Protein AF-A0A257JL45-F1 (afdb_monomer_lite)

pLDDT: mean 76.99, std 17.81, range [33.59, 96.62]

Structure (mmCIF, N/CA/C/O backbone):
data_AF-A0A257JL45-F1
#
_entry.id   AF-A0A257JL45-F1
#
loop_
_atom_site.group_PDB
_atom_site.id
_atom_site.type_symbol
_atom_site.label_atom_id
_atom_site.label_alt_id
_atom_site.label_comp_id
_atom_site.label_asym_id
_atom_site.label_entity_id
_atom_site.label_seq_id
_atom_site.pdbx_PDB_ins_code
_atom_site.Cartn_x
_atom_site.Cartn_y
_atom_site.Cartn_z
_atom_site.occupancy
_atom_site.B_iso_or_equiv
_atom_site.auth_seq_id
_atom_site.auth_comp_id
_atom_site.auth_asym_id
_atom_site.auth_atom_id
_atom_site.pdbx_PDB_model_num
ATOM 1 N N . MET A 1 1 ? 63.455 26.877 49.231 1.00 36.75 1 MET A N 1
ATOM 2 C CA . MET A 1 1 ? 64.588 25.947 49.447 1.00 36.75 1 MET A CA 1
ATOM 3 C C . MET A 1 1 ? 64.041 24.538 49.620 1.00 36.75 1 MET A C 1
ATOM 5 O O . MET A 1 1 ? 63.088 24.412 50.369 1.00 36.75 1 MET A O 1
ATOM 9 N N . ARG A 1 2 ? 64.714 23.539 49.022 1.00 43.12 2 ARG A N 1
ATOM 10 C CA . ARG A 1 2 ? 64.638 22.079 49.282 1.00 43.12 2 ARG A CA 1
ATOM 11 C C . ARG A 1 2 ? 63.301 21.337 49.014 1.00 43.12 2 ARG A C 1
ATOM 13 O O . ARG A 1 2 ? 62.236 21.890 49.253 1.00 43.12 2 ARG A O 1
ATOM 20 N N . PRO A 1 3 ? 63.363 20.082 48.513 1.00 54.38 3 PRO A N 1
ATOM 21 C CA . PRO A 1 3 ? 62.201 19.216 48.305 1.00 54.38 3 PRO A CA 1
ATOM 22 C C . PRO A 1 3 ? 61.880 18.379 49.554 1.00 54.38 3 PRO A C 1
ATOM 24 O O . PRO A 1 3 ? 62.734 18.203 50.427 1.00 54.38 3 PRO A O 1
ATOM 27 N N . HIS A 1 4 ? 60.691 17.774 49.585 1.00 49.28 4 HIS A N 1
ATOM 28 C CA . HIS A 1 4 ? 60.356 16.713 50.536 1.00 49.28 4 HIS A CA 1
ATOM 29 C C . HIS A 1 4 ? 60.128 15.384 49.815 1.00 49.28 4 HIS A C 1
ATOM 31 O O . HIS A 1 4 ? 59.252 15.263 48.965 1.00 49.28 4 HIS A O 1
ATOM 37 N N . ALA A 1 5 ? 60.936 14.393 50.190 1.00 49.88 5 ALA A N 1
ATOM 38 C CA . ALA A 1 5 ? 60.749 12.987 49.873 1.00 49.88 5 ALA A CA 1
ATOM 39 C C . ALA A 1 5 ? 60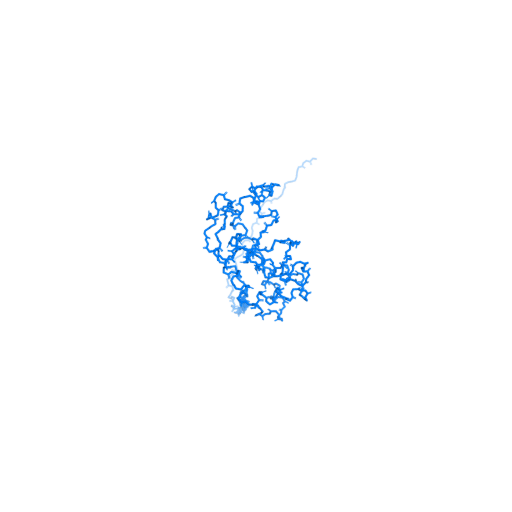.370 12.247 51.162 1.00 49.88 5 ALA A C 1
ATOM 41 O O . ALA A 1 5 ? 60.981 12.495 52.202 1.00 49.88 5 ALA A O 1
ATOM 42 N N . LEU A 1 6 ? 59.386 11.349 51.089 1.00 42.03 6 LEU A N 1
ATOM 43 C CA . LEU A 1 6 ? 59.009 10.409 52.150 1.00 42.03 6 LEU A CA 1
ATOM 44 C C . LEU A 1 6 ? 58.017 9.386 51.563 1.00 42.03 6 LEU A C 1
ATOM 46 O O . LEU A 1 6 ? 57.175 9.782 50.765 1.00 42.03 6 LEU A O 1
ATOM 50 N N . ALA A 1 7 ? 57.990 8.105 51.922 1.00 42.72 7 ALA A N 1
ATOM 51 C CA . ALA A 1 7 ? 59.061 7.151 52.235 1.00 42.72 7 ALA A CA 1
ATOM 52 C C . ALA A 1 7 ? 58.516 5.742 51.896 1.00 42.72 7 ALA A C 1
ATOM 54 O O . ALA A 1 7 ? 57.306 5.566 51.760 1.00 42.72 7 ALA A O 1
ATOM 55 N N . LEU A 1 8 ? 59.393 4.747 51.744 1.00 34.31 8 LEU A N 1
ATOM 56 C CA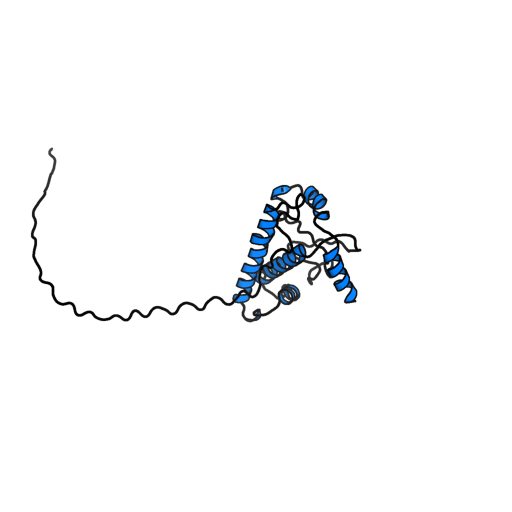 . LEU A 1 8 ? 59.037 3.363 51.399 1.00 34.31 8 LEU A CA 1
ATOM 57 C C . LEU A 1 8 ? 59.312 2.419 52.593 1.00 34.31 8 LEU A C 1
ATOM 59 O O . LEU A 1 8 ? 60.189 2.726 53.397 1.00 34.31 8 LEU A O 1
ATOM 63 N N . LEU A 1 9 ? 58.637 1.255 52.628 1.00 33.59 9 LEU A N 1
ATOM 64 C CA . LEU A 1 9 ? 58.693 0.187 53.658 1.00 33.59 9 LEU A CA 1
ATOM 65 C C . LEU A 1 9 ? 58.036 0.579 55.013 1.00 33.59 9 LEU A C 1
ATOM 67 O O . LEU A 1 9 ? 57.948 1.752 55.349 1.00 33.59 9 LEU A O 1
ATOM 71 N N . LEU A 1 10 ? 57.494 -0.345 55.822 1.00 34.94 10 LEU A N 1
ATOM 72 C CA . LEU A 1 10 ? 57.726 -1.798 55.907 1.00 34.94 10 LEU A CA 1
ATOM 73 C C . LEU A 1 10 ? 56.433 -2.607 56.196 1.00 34.94 10 LEU A C 1
ATOM 75 O O . LEU A 1 10 ? 55.404 -2.060 56.578 1.00 34.94 10 LEU A O 1
ATOM 79 N N . ALA A 1 11 ? 56.514 -3.925 55.996 1.00 39.66 11 ALA A N 1
ATOM 80 C CA . ALA A 1 11 ? 55.442 -4.913 56.124 1.00 39.66 11 ALA A CA 1
ATOM 81 C C . ALA A 1 11 ? 55.029 -5.285 57.565 1.00 39.66 11 ALA A C 1
ATOM 83 O O . ALA A 1 11 ? 55.799 -5.125 58.509 1.00 39.66 11 ALA A O 1
ATOM 84 N N . ALA A 1 12 ? 53.879 -5.962 57.678 1.00 42.25 12 ALA A N 1
ATOM 85 C CA . ALA A 1 12 ? 53.659 -7.031 58.654 1.00 42.25 12 ALA A CA 1
ATOM 86 C C . ALA A 1 12 ? 52.661 -8.063 58.092 1.00 42.25 12 ALA A C 1
ATOM 88 O O . ALA A 1 12 ? 51.480 -7.765 57.930 1.00 42.25 12 ALA A O 1
ATOM 89 N N . SER A 1 13 ? 53.129 -9.279 57.796 1.00 40.91 13 SER A N 1
ATOM 90 C CA . SER A 1 13 ? 52.255 -10.406 57.444 1.00 40.91 13 SER A CA 1
ATOM 91 C C . SER A 1 13 ? 51.786 -11.108 58.715 1.00 40.91 13 SER A C 1
ATOM 93 O O . SER A 1 13 ? 52.613 -11.635 59.458 1.00 40.91 13 SER A O 1
ATOM 95 N N . THR A 1 14 ? 50.476 -11.184 58.944 1.00 46.59 14 THR A N 1
ATOM 96 C CA . THR A 1 14 ? 49.887 -12.054 59.972 1.00 46.59 14 THR A CA 1
ATOM 97 C C . THR A 1 14 ? 49.156 -13.220 59.316 1.00 46.59 14 THR A C 1
ATOM 99 O O . THR A 1 14 ? 48.266 -13.047 58.488 1.00 46.59 14 THR A O 1
ATOM 102 N N . ILE A 1 15 ? 49.557 -14.437 59.684 1.00 55.53 15 ILE A N 1
ATOM 103 C CA . ILE A 1 15 ? 48.889 -15.671 59.268 1.00 55.53 15 ILE A CA 1
ATOM 104 C C . ILE A 1 15 ? 47.648 -15.845 60.149 1.00 55.53 15 ILE A C 1
ATOM 106 O O . ILE A 1 15 ? 47.772 -15.990 61.364 1.00 55.53 15 ILE A O 1
ATOM 110 N N . ALA A 1 16 ? 46.464 -15.854 59.538 1.00 48.72 16 ALA A N 1
ATOM 111 C CA . ALA A 1 16 ? 45.215 -16.234 60.191 1.00 48.72 16 ALA A CA 1
ATOM 112 C C . ALA A 1 16 ? 44.790 -17.632 59.715 1.00 48.72 16 ALA A C 1
ATOM 114 O O . ALA A 1 16 ? 44.803 -17.916 58.517 1.00 48.72 16 ALA A O 1
ATOM 115 N N . LEU A 1 17 ? 44.431 -18.510 60.656 1.00 49.25 17 LEU A N 1
ATOM 116 C CA . LEU A 1 17 ? 43.944 -19.858 60.350 1.00 49.25 17 LEU A CA 1
ATOM 117 C C . LEU A 1 17 ? 42.548 -19.818 59.696 1.00 49.25 17 LEU A C 1
ATOM 119 O O . LEU A 1 17 ? 41.762 -18.918 60.000 1.00 49.25 17 LEU A O 1
ATOM 123 N N . PRO A 1 18 ? 42.193 -20.808 58.854 1.00 51.31 18 PRO A N 1
ATOM 124 C CA . PRO A 1 18 ? 40.855 -20.900 58.285 1.00 51.31 18 PRO A CA 1
ATOM 125 C C . PRO A 1 18 ? 39.832 -21.286 59.364 1.00 51.31 18 PRO A C 1
ATOM 127 O O . PRO A 1 18 ? 39.761 -22.436 59.797 1.00 51.31 18 PRO A O 1
ATOM 130 N N . GLY A 1 19 ? 39.008 -20.323 59.777 1.00 45.12 19 GLY A N 1
ATOM 131 C CA . GLY A 1 19 ? 37.781 -20.602 60.519 1.00 45.12 19 GLY A CA 1
ATOM 132 C C . GLY A 1 19 ? 36.746 -21.261 59.604 1.00 45.12 19 GLY A C 1
ATOM 133 O O . GLY A 1 19 ? 36.505 -20.785 58.495 1.00 45.12 19 GLY A O 1
ATOM 134 N N . ALA A 1 20 ? 36.130 -22.354 60.057 1.00 56.44 20 ALA A N 1
ATOM 135 C CA . ALA A 1 20 ? 35.105 -23.056 59.291 1.00 56.44 20 ALA A CA 1
ATOM 136 C C . ALA A 1 20 ? 33.837 -22.194 59.150 1.00 56.44 20 ALA A C 1
ATOM 138 O O . ALA A 1 20 ? 33.080 -22.019 60.105 1.00 56.44 20 ALA A O 1
ATOM 139 N N . ALA A 1 21 ? 33.594 -21.666 57.950 1.00 52.91 21 ALA A N 1
ATOM 140 C CA . ALA A 1 21 ? 32.362 -20.958 57.632 1.00 52.91 21 ALA A CA 1
ATOM 141 C C . ALA A 1 21 ? 31.220 -21.959 57.390 1.00 52.91 21 ALA A C 1
ATOM 143 O O . ALA A 1 21 ? 31.258 -22.749 56.446 1.00 52.91 21 ALA A O 1
ATOM 144 N N . LEU A 1 22 ? 30.183 -21.905 58.228 1.00 52.53 22 LEU A N 1
ATOM 145 C CA . LEU A 1 22 ? 28.915 -22.591 57.979 1.00 52.53 22 LEU A CA 1
ATOM 146 C C . LEU A 1 22 ? 28.239 -21.975 56.748 1.00 52.53 22 LEU A C 1
ATOM 148 O O . LEU A 1 22 ? 27.795 -20.827 56.785 1.00 52.53 22 LEU A O 1
ATOM 152 N N . ALA A 1 23 ? 28.149 -22.744 55.663 1.00 49.75 23 ALA A N 1
ATOM 153 C CA . ALA A 1 23 ? 27.471 -22.328 54.443 1.00 49.75 23 ALA A CA 1
ATOM 154 C C . ALA A 1 23 ? 25.954 -22.215 54.676 1.00 49.75 23 ALA A C 1
ATOM 156 O O . ALA A 1 23 ? 25.223 -23.207 54.635 1.00 49.75 23 ALA A O 1
ATOM 157 N N . GLN A 1 24 ? 25.466 -20.994 54.903 1.00 50.16 24 GLN A N 1
ATOM 158 C CA . GLN A 1 24 ? 24.035 -20.711 54.858 1.00 50.16 24 GLN A CA 1
ATOM 159 C C . GLN A 1 24 ? 23.563 -20.826 53.407 1.00 50.16 24 GLN A C 1
ATOM 161 O O . GLN A 1 24 ? 23.944 -20.030 52.551 1.00 50.16 24 GLN A O 1
ATOM 166 N N . SER A 1 25 ? 22.750 -21.844 53.128 1.00 48.22 25 SER A N 1
ATOM 167 C CA . SER A 1 25 ? 22.190 -22.077 51.797 1.00 48.22 25 SER A CA 1
ATOM 168 C C . SER A 1 25 ? 21.094 -21.056 51.505 1.00 48.22 25 SER A C 1
ATOM 170 O O . SER A 1 25 ? 19.938 -21.249 51.879 1.00 48.22 25 SER A O 1
ATOM 172 N N . THR A 1 26 ? 21.447 -19.963 50.834 1.00 48.09 26 THR A N 1
ATOM 173 C CA . THR A 1 26 ? 20.471 -19.031 50.271 1.00 48.09 26 THR A CA 1
ATOM 174 C C . THR A 1 26 ? 19.863 -19.644 49.012 1.00 48.09 26 THR A C 1
ATOM 176 O O . THR A 1 26 ? 20.483 -19.694 47.951 1.00 48.09 26 THR A O 1
ATOM 179 N N . THR A 1 27 ? 18.623 -20.125 49.107 1.00 42.94 27 THR A N 1
ATOM 180 C CA . THR A 1 27 ? 17.853 -20.522 47.923 1.00 42.94 27 THR A CA 1
ATOM 181 C C . THR A 1 27 ? 17.522 -19.276 47.108 1.00 42.94 27 THR A C 1
ATOM 183 O O . THR A 1 27 ? 16.573 -18.553 47.416 1.00 42.94 27 THR A O 1
ATOM 186 N N . ALA A 1 28 ? 18.321 -19.009 46.077 1.00 50.38 28 ALA A N 1
ATOM 187 C CA . ALA A 1 28 ? 18.031 -17.978 45.096 1.00 50.38 28 ALA A CA 1
ATOM 188 C C . ALA A 1 28 ? 16.788 -18.386 44.290 1.00 50.38 28 ALA A C 1
ATOM 190 O O . ALA A 1 28 ? 16.869 -19.194 43.366 1.00 50.38 28 ALA A O 1
ATOM 191 N N . THR A 1 29 ? 15.628 -17.835 44.648 1.00 48.66 29 THR A N 1
ATOM 192 C CA . THR A 1 29 ? 14.412 -17.966 43.843 1.00 48.66 29 THR A CA 1
ATOM 193 C C . THR A 1 29 ? 14.597 -17.176 42.553 1.00 48.66 29 THR A C 1
ATOM 195 O O . THR A 1 29 ? 14.420 -15.958 42.529 1.00 48.66 29 THR A O 1
ATOM 198 N N . THR A 1 30 ? 14.963 -17.867 41.475 1.00 47.62 30 THR A N 1
ATOM 199 C CA . THR A 1 30 ? 14.939 -17.306 40.122 1.00 47.62 30 THR A CA 1
ATOM 200 C C . THR A 1 30 ? 13.525 -16.794 39.828 1.00 47.62 30 THR A C 1
ATOM 202 O O . THR A 1 30 ? 12.573 -17.565 39.987 1.00 47.62 30 THR A O 1
ATOM 205 N N . PRO A 1 31 ? 13.342 -15.531 39.398 1.00 51.59 31 PRO A N 1
ATOM 206 C CA . PRO A 1 31 ? 12.048 -15.071 38.911 1.00 51.59 31 PRO A CA 1
ATOM 207 C C . PRO A 1 31 ? 11.592 -15.974 37.764 1.00 51.59 31 PRO A C 1
ATOM 209 O O . PRO A 1 31 ? 12.390 -16.300 36.882 1.00 51.59 31 PRO A O 1
ATOM 212 N N . ALA A 1 32 ? 10.322 -16.383 37.769 1.00 54.03 32 ALA A N 1
ATOM 213 C CA . ALA A 1 32 ? 9.767 -17.117 36.639 1.00 54.03 32 ALA A CA 1
ATOM 214 C C . ALA A 1 32 ? 9.962 -16.292 35.350 1.00 54.03 32 ALA A C 1
ATOM 216 O O . ALA A 1 32 ? 9.801 -15.066 35.396 1.00 54.03 32 ALA A O 1
ATOM 217 N N . PRO A 1 33 ? 10.319 -16.920 34.213 1.00 51.84 33 PRO A N 1
ATOM 218 C CA . PRO A 1 33 ? 10.429 -16.198 32.954 1.00 51.84 33 PRO A CA 1
ATOM 219 C C . PRO A 1 33 ? 9.097 -15.508 32.656 1.00 51.84 33 PRO A C 1
ATOM 221 O O . PRO A 1 33 ? 8.030 -16.096 32.853 1.00 51.84 33 PRO A O 1
ATOM 224 N N . ALA A 1 34 ? 9.162 -14.259 32.190 1.00 52.97 34 ALA A N 1
ATOM 225 C CA . ALA A 1 34 ? 7.974 -13.553 31.730 1.00 52.97 34 ALA A CA 1
ATOM 226 C C . ALA A 1 34 ? 7.250 -14.418 30.679 1.00 52.97 34 ALA A C 1
ATOM 228 O O . ALA A 1 34 ? 7.927 -15.065 29.870 1.00 52.97 34 ALA A O 1
ATOM 229 N N . PRO A 1 35 ? 5.903 -14.466 30.686 1.00 47.84 35 PRO A N 1
ATOM 230 C CA . PRO A 1 35 ? 5.165 -15.244 29.702 1.00 47.84 35 PRO A CA 1
ATOM 231 C C . PRO A 1 35 ? 5.592 -14.815 28.298 1.00 47.84 35 PRO A C 1
ATOM 233 O O . PRO A 1 35 ? 5.742 -13.621 28.028 1.00 47.84 35 PRO A O 1
ATOM 236 N N . ALA A 1 36 ? 5.810 -15.796 27.419 1.00 50.59 36 ALA A N 1
ATOM 237 C CA . ALA A 1 36 ? 6.147 -15.518 26.030 1.00 50.59 36 ALA A CA 1
ATOM 238 C C . ALA A 1 36 ? 5.085 -14.578 25.430 1.00 50.59 36 ALA A C 1
ATOM 240 O O . ALA A 1 36 ? 3.896 -14.764 25.717 1.00 50.59 36 ALA A O 1
ATOM 241 N N . PRO A 1 37 ? 5.481 -13.569 24.630 1.00 54.97 37 PRO A N 1
ATOM 242 C CA . PRO A 1 37 ? 4.517 -12.682 23.997 1.00 54.97 37 PRO A CA 1
ATOM 243 C C . PRO A 1 37 ? 3.520 -13.516 23.190 1.00 54.97 37 PRO A C 1
ATOM 245 O O . PRO A 1 37 ? 3.904 -14.477 22.518 1.00 54.97 37 PRO A O 1
ATOM 248 N N . ALA A 1 38 ? 2.237 -13.159 23.283 1.00 56.56 38 ALA A N 1
ATOM 249 C CA . ALA A 1 38 ? 1.195 -13.815 22.507 1.00 56.56 38 ALA A CA 1
ATOM 250 C C . ALA A 1 38 ? 1.555 -13.775 21.006 1.00 56.56 38 ALA A C 1
ATOM 252 O O . ALA A 1 38 ? 2.148 -12.787 20.558 1.00 56.56 38 ALA A O 1
ATOM 253 N N . PRO A 1 39 ? 1.229 -14.825 20.228 1.00 60.97 39 PRO A N 1
ATOM 254 C CA . PRO A 1 39 ? 1.512 -14.837 18.798 1.00 60.97 39 PRO A CA 1
ATOM 255 C C . PRO A 1 39 ? 0.883 -13.612 18.126 1.00 60.97 39 PRO A C 1
ATOM 257 O O . PRO A 1 39 ? -0.252 -13.245 18.433 1.00 60.97 39 PRO A O 1
ATOM 260 N N . ALA A 1 40 ? 1.638 -12.975 17.228 1.00 69.56 40 ALA A N 1
ATOM 261 C CA . ALA A 1 40 ? 1.204 -11.772 16.528 1.00 69.56 40 ALA A CA 1
ATOM 262 C C . ALA A 1 40 ? -0.122 -12.025 15.788 1.00 69.56 40 ALA A C 1
ATOM 264 O O . ALA A 1 40 ? -0.239 -12.990 15.032 1.00 69.56 40 ALA A O 1
ATOM 265 N N . ALA A 1 41 ? -1.115 -11.162 16.015 1.00 81.88 41 ALA A N 1
ATOM 266 C CA . ALA A 1 41 ? -2.449 -11.285 15.428 1.00 81.88 41 ALA A CA 1
ATOM 267 C C . ALA A 1 41 ? -2.444 -11.032 13.910 1.00 81.88 41 ALA A C 1
ATOM 269 O O . ALA A 1 41 ? -3.245 -11.613 13.181 1.00 81.88 41 ALA A O 1
ATOM 270 N N . PHE A 1 42 ? -1.516 -10.194 13.442 1.00 93.06 42 PHE A N 1
ATOM 271 C CA . PHE A 1 42 ? -1.288 -9.879 12.034 1.00 93.06 42 PHE A CA 1
ATOM 272 C C . PHE A 1 42 ? 0.136 -10.249 11.629 1.00 93.06 42 PHE A C 1
ATOM 274 O O . PHE A 1 42 ? 1.076 -10.094 12.411 1.00 93.06 42 PHE A O 1
ATOM 281 N N . THR A 1 43 ? 0.310 -10.696 10.388 1.00 94.19 43 THR A N 1
ATOM 282 C CA . THR A 1 43 ? 1.601 -11.139 9.848 1.00 94.19 43 THR A CA 1
ATOM 283 C C . THR A 1 43 ? 1.862 -10.510 8.488 1.00 94.19 43 THR A C 1
ATOM 285 O O . THR A 1 43 ? 0.945 -10.389 7.675 1.00 94.19 43 THR A O 1
ATOM 288 N N . LEU A 1 44 ? 3.123 -10.183 8.200 1.00 94.56 44 LEU A N 1
ATOM 289 C CA . LEU A 1 44 ? 3.539 -9.827 6.849 1.00 94.56 44 LEU A CA 1
ATOM 290 C C . LEU A 1 44 ? 3.534 -11.092 5.976 1.00 94.56 44 LEU A C 1
ATOM 292 O O . LEU A 1 44 ? 4.363 -11.983 6.162 1.00 94.56 44 LEU A O 1
ATOM 296 N N . ALA A 1 45 ? 2.577 -11.187 5.054 1.00 91.25 45 ALA A N 1
ATOM 297 C CA . ALA A 1 45 ? 2.561 -12.251 4.055 1.00 91.25 45 ALA A CA 1
ATOM 298 C C . ALA A 1 45 ? 3.769 -12.098 3.110 1.00 91.25 45 ALA A C 1
ATOM 300 O O . ALA A 1 45 ? 4.104 -10.967 2.770 1.00 91.25 45 ALA A O 1
ATOM 301 N N . PRO A 1 46 ? 4.418 -13.189 2.663 1.00 88.50 46 PRO A N 1
ATOM 302 C CA . PRO A 1 46 ? 5.491 -13.093 1.677 1.00 88.50 46 PRO A CA 1
ATOM 303 C C . PRO A 1 46 ? 4.963 -12.549 0.342 1.00 88.50 46 PRO A C 1
ATOM 305 O O . PRO A 1 46 ? 3.815 -12.806 -0.029 1.00 88.50 46 PRO A O 1
ATOM 308 N N . LEU A 1 47 ? 5.821 -11.854 -0.412 1.00 84.12 47 LEU A N 1
ATOM 309 C CA . LEU A 1 47 ? 5.506 -11.487 -1.792 1.00 84.12 47 LEU A CA 1
ATOM 310 C C . LEU A 1 47 ? 5.265 -12.752 -2.642 1.00 84.12 47 LEU A C 1
ATOM 312 O O . LEU A 1 47 ? 5.982 -13.742 -2.475 1.00 84.12 47 LEU A O 1
ATOM 316 N N . PRO A 1 48 ? 4.311 -12.726 -3.591 1.00 82.06 48 PRO A N 1
ATOM 317 C CA . PRO A 1 48 ? 4.046 -13.854 -4.486 1.00 82.06 48 PRO A CA 1
ATOM 318 C C . PRO A 1 48 ? 5.089 -14.007 -5.615 1.00 82.06 48 PRO A C 1
ATOM 320 O O . PRO A 1 48 ? 4.940 -14.874 -6.474 1.00 82.06 48 PRO A O 1
ATOM 323 N N . TYR A 1 49 ? 6.135 -13.176 -5.626 1.00 80.06 49 TYR A N 1
ATOM 324 C CA . TYR A 1 49 ? 7.228 -13.140 -6.601 1.00 80.06 49 TYR A CA 1
ATOM 325 C C . TYR A 1 49 ? 8.516 -12.610 -5.931 1.00 80.06 49 TYR A C 1
ATOM 327 O O . TYR A 1 49 ? 8.471 -12.063 -4.828 1.00 80.06 49 TYR A O 1
ATOM 335 N N . ALA A 1 50 ? 9.670 -12.775 -6.586 1.00 85.50 50 ALA A N 1
ATOM 336 C CA . ALA A 1 50 ? 10.966 -12.298 -6.085 1.00 85.50 50 ALA A CA 1
ATOM 337 C C . ALA A 1 50 ? 11.095 -10.761 -6.157 1.00 85.50 50 ALA A C 1
ATOM 339 O O . ALA A 1 50 ? 10.412 -10.122 -6.954 1.00 85.50 50 ALA A O 1
ATOM 340 N N . TYR A 1 51 ? 11.966 -10.145 -5.349 1.00 87.44 51 TYR A N 1
ATOM 341 C CA . TYR A 1 51 ? 12.064 -8.676 -5.268 1.00 87.44 51 TYR A CA 1
ATOM 342 C C . TYR A 1 51 ? 12.459 -8.028 -6.606 1.00 87.44 51 TYR A C 1
ATOM 344 O O . TYR A 1 51 ? 11.959 -6.962 -6.949 1.00 87.44 51 TYR A O 1
ATOM 352 N N . GLU A 1 52 ? 13.302 -8.705 -7.375 1.00 88.75 52 GLU A N 1
ATOM 353 C CA . GLU A 1 52 ? 13.773 -8.338 -8.710 1.00 88.75 52 GLU A CA 1
ATOM 354 C C . GLU A 1 52 ? 12.775 -8.646 -9.842 1.00 88.75 52 GLU A C 1
ATOM 356 O O . GLU A 1 52 ? 12.985 -8.226 -10.976 1.00 88.75 52 GLU A O 1
ATOM 361 N N . ALA A 1 53 ? 11.670 -9.351 -9.566 1.00 82.50 53 ALA A N 1
ATOM 362 C CA . ALA A 1 53 ? 10.727 -9.795 -10.600 1.00 82.50 53 ALA A CA 1
ATOM 363 C C . ALA A 1 53 ? 9.990 -8.645 -11.313 1.00 82.50 53 ALA A C 1
ATOM 365 O O . ALA A 1 53 ? 9.351 -8.873 -12.338 1.00 82.50 53 ALA A O 1
ATOM 366 N N . LEU A 1 54 ? 10.063 -7.428 -10.761 1.00 77.94 54 LEU A N 1
ATOM 367 C CA . LEU A 1 54 ? 9.455 -6.212 -11.303 1.00 77.94 54 LEU A CA 1
ATOM 368 C C . LEU A 1 54 ? 10.487 -5.277 -11.977 1.00 77.94 54 LEU A C 1
ATOM 370 O O . LEU A 1 54 ? 10.161 -4.144 -12.345 1.00 77.94 54 LEU A O 1
ATOM 374 N N . GLU A 1 55 ? 11.729 -5.728 -12.173 1.00 75.88 55 GLU A N 1
ATOM 375 C CA . GLU A 1 55 ? 12.724 -4.997 -12.965 1.00 75.88 55 GLU A CA 1
ATOM 376 C C . GLU A 1 55 ? 12.414 -5.054 -14.477 1.00 75.88 55 GLU A C 1
ATOM 378 O O . GLU A 1 55 ? 11.826 -6.022 -14.957 1.00 75.88 55 GLU A O 1
ATOM 383 N N . PRO A 1 56 ? 12.781 -4.021 -15.266 1.00 80.56 56 PRO A N 1
ATOM 384 C CA . PRO A 1 56 ? 13.552 -2.829 -14.904 1.00 80.56 56 PRO A CA 1
ATOM 385 C C . PRO A 1 56 ? 12.680 -1.671 -14.393 1.00 80.56 56 PRO A C 1
ATOM 387 O O . PRO A 1 56 ? 13.120 -0.522 -14.407 1.00 80.56 56 PRO A O 1
ATOM 390 N N . VAL A 1 57 ? 11.443 -1.926 -13.967 1.00 69.25 57 VAL A N 1
ATOM 391 C CA . VAL A 1 57 ? 10.425 -0.895 -13.714 1.00 69.25 57 VAL A CA 1
ATOM 392 C C . VAL A 1 57 ? 10.409 -0.470 -12.249 1.00 69.25 57 VAL A C 1
ATOM 394 O O . VAL A 1 57 ? 10.676 0.698 -11.973 1.00 69.25 57 VAL A O 1
ATOM 397 N N . ILE A 1 58 ? 10.258 -1.401 -11.306 1.00 75.94 58 ILE A N 1
ATOM 398 C CA . ILE A 1 58 ? 10.571 -1.172 -9.886 1.00 75.94 58 ILE A CA 1
ATOM 399 C C . ILE A 1 58 ? 11.860 -1.936 -9.590 1.00 75.94 58 ILE A C 1
ATOM 401 O O . ILE A 1 58 ? 11.976 -3.101 -9.954 1.00 75.94 58 ILE A O 1
ATOM 405 N N . ASP A 1 59 ? 12.862 -1.270 -9.017 1.00 89.38 59 ASP A N 1
ATOM 406 C CA . ASP A 1 59 ? 14.126 -1.928 -8.671 1.00 89.38 59 ASP A CA 1
ATOM 407 C C . ASP A 1 59 ? 13.985 -2.837 -7.439 1.00 89.38 59 ASP A C 1
ATOM 409 O O . ASP A 1 59 ? 13.155 -2.597 -6.552 1.00 89.38 59 ASP A O 1
ATOM 413 N N . ALA A 1 60 ? 14.825 -3.872 -7.372 1.00 90.62 60 ALA A N 1
ATOM 414 C CA . ALA A 1 60 ? 14.764 -4.869 -6.307 1.00 90.62 60 ALA A CA 1
ATOM 415 C C . ALA A 1 60 ? 14.966 -4.284 -4.893 1.00 90.62 60 ALA A C 1
ATOM 417 O O . ALA A 1 60 ? 14.419 -4.817 -3.925 1.00 90.62 60 ALA A O 1
ATOM 418 N N . GLU A 1 61 ? 15.720 -3.189 -4.746 1.00 95.75 61 GLU A N 1
ATOM 419 C CA . GLU A 1 61 ? 15.981 -2.568 -3.441 1.00 95.75 61 GLU A CA 1
ATOM 420 C C . GLU A 1 61 ? 14.765 -1.780 -2.939 1.00 95.75 61 GLU A C 1
ATOM 422 O O . GLU A 1 61 ? 14.378 -1.937 -1.778 1.00 95.75 61 GLU A O 1
ATOM 427 N N . THR A 1 62 ? 14.093 -1.026 -3.815 1.00 93.31 62 THR A N 1
ATOM 428 C CA . THR A 1 62 ? 12.783 -0.416 -3.539 1.00 93.31 62 THR A CA 1
ATOM 429 C C . THR A 1 62 ? 11.782 -1.487 -3.106 1.00 93.31 62 THR A C 1
ATOM 431 O O . THR A 1 62 ? 11.181 -1.363 -2.038 1.00 93.31 62 THR A O 1
ATOM 434 N N . MET A 1 63 ? 11.666 -2.591 -3.852 1.00 91.00 63 MET A N 1
ATOM 435 C CA . MET A 1 63 ? 10.770 -3.705 -3.507 1.00 91.00 63 MET A CA 1
ATOM 436 C C . MET A 1 63 ? 11.099 -4.322 -2.140 1.00 91.00 63 MET A C 1
ATOM 438 O O . MET A 1 63 ? 10.205 -4.567 -1.322 1.00 91.00 63 MET A O 1
ATOM 442 N N . ARG A 1 64 ? 12.390 -4.522 -1.850 1.00 95.12 64 ARG A N 1
ATOM 443 C CA . ARG A 1 64 ? 12.868 -5.059 -0.571 1.00 95.12 64 ARG A CA 1
ATOM 444 C C . ARG A 1 64 ? 12.570 -4.119 0.594 1.00 95.12 64 ARG A C 1
ATOM 446 O O . ARG A 1 64 ? 12.134 -4.593 1.643 1.00 95.12 64 ARG A O 1
ATOM 453 N N . ILE A 1 65 ? 12.784 -2.813 0.445 1.00 95.62 65 ILE A N 1
ATOM 454 C CA . ILE A 1 65 ? 12.527 -1.813 1.492 1.00 95.62 65 ILE A CA 1
ATOM 455 C C . ILE A 1 65 ? 11.016 -1.623 1.706 1.00 95.62 65 ILE A C 1
ATOM 457 O O . ILE A 1 65 ? 10.544 -1.676 2.845 1.00 95.62 65 ILE A O 1
ATOM 461 N N . HIS A 1 66 ? 10.235 -1.469 0.636 1.00 95.06 66 HIS A N 1
ATOM 462 C CA . HIS A 1 66 ? 8.786 -1.236 0.700 1.00 95.06 66 HIS A CA 1
ATOM 463 C C . HIS A 1 66 ? 8.058 -2.390 1.402 1.00 95.06 66 HIS A C 1
ATOM 465 O O . HIS A 1 66 ? 7.274 -2.162 2.324 1.00 95.06 66 HIS A O 1
ATOM 471 N N . HIS A 1 67 ? 8.405 -3.633 1.063 1.00 96.00 67 HIS A N 1
ATOM 472 C CA . HIS A 1 67 ? 7.867 -4.823 1.718 1.00 96.00 67 HIS A CA 1
ATOM 473 C C . HIS A 1 67 ? 8.482 -5.067 3.113 1.00 96.00 67 HIS A C 1
ATOM 475 O O . HIS A 1 67 ? 7.793 -4.992 4.129 1.00 96.00 67 HIS A O 1
ATOM 481 N N . SER A 1 68 ? 9.795 -5.322 3.204 1.00 94.94 68 SER A N 1
ATOM 482 C CA . SER A 1 68 ? 10.414 -5.812 4.453 1.00 94.94 68 SER A CA 1
ATOM 483 C C . SER A 1 68 ? 10.663 -4.744 5.525 1.00 94.94 68 SER A C 1
ATOM 485 O O . SER A 1 68 ? 11.082 -5.086 6.635 1.00 94.94 68 SER A O 1
ATOM 487 N N . LYS A 1 69 ? 10.440 -3.456 5.218 1.00 95.06 69 LYS A N 1
ATOM 488 C CA . LYS A 1 69 ? 10.544 -2.347 6.181 1.00 95.06 69 LYS A CA 1
ATOM 489 C C . LYS A 1 69 ? 9.231 -1.601 6.342 1.00 95.06 69 LYS A C 1
ATOM 491 O O . LYS A 1 69 ? 8.698 -1.604 7.448 1.00 95.06 69 LYS A O 1
ATOM 496 N N . HIS A 1 70 ? 8.695 -0.983 5.290 1.00 92.12 70 HIS A N 1
ATOM 497 C CA . HIS A 1 70 ? 7.502 -0.138 5.438 1.00 92.12 70 HIS A CA 1
ATOM 498 C C . HIS A 1 70 ? 6.255 -0.968 5.766 1.00 92.12 70 HIS A C 1
ATOM 500 O O . HIS A 1 70 ? 5.624 -0.727 6.797 1.00 92.12 70 HIS A O 1
ATOM 506 N N . HIS A 1 71 ? 5.951 -2.007 4.979 1.00 95.44 71 HIS A N 1
ATOM 507 C CA . HIS A 1 71 ? 4.809 -2.888 5.257 1.00 95.44 71 HIS A CA 1
ATOM 508 C C . HIS A 1 71 ? 4.964 -3.627 6.596 1.00 95.44 71 HIS A C 1
ATOM 510 O O . HIS A 1 71 ? 4.021 -3.635 7.388 1.00 95.44 71 HIS A O 1
ATOM 516 N N . GLN A 1 72 ? 6.162 -4.144 6.904 1.00 96.62 72 GLN A N 1
ATOM 517 C CA . GLN A 1 72 ? 6.468 -4.745 8.213 1.00 96.62 72 GLN A CA 1
ATOM 518 C C . GLN A 1 72 ? 6.213 -3.778 9.384 1.00 96.62 72 GLN A C 1
ATOM 520 O O . GLN A 1 72 ? 5.590 -4.162 10.368 1.0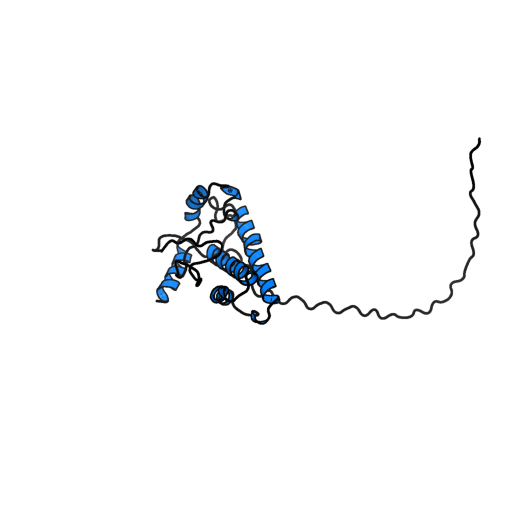0 96.62 72 GLN A O 1
ATOM 525 N N . THR A 1 73 ? 6.621 -2.510 9.269 1.00 96.12 73 THR A N 1
ATOM 526 C CA . THR A 1 73 ? 6.434 -1.509 10.336 1.00 96.12 73 THR A CA 1
ATOM 527 C C . THR A 1 73 ? 4.952 -1.268 10.638 1.00 96.12 73 THR A C 1
ATOM 529 O O . THR A 1 73 ? 4.583 -1.113 11.803 1.00 96.12 73 THR A O 1
ATOM 532 N N . TYR A 1 74 ? 4.079 -1.280 9.622 1.00 92.38 74 TYR A N 1
ATOM 533 C CA . TYR A 1 74 ? 2.629 -1.203 9.842 1.00 92.38 74 TYR A CA 1
ATOM 534 C C . TYR A 1 74 ? 2.084 -2.451 10.550 1.00 92.38 74 TYR A C 1
ATOM 536 O O . TYR A 1 74 ? 1.272 -2.313 11.462 1.00 92.38 74 TYR A O 1
ATOM 544 N N . VAL A 1 75 ? 2.557 -3.651 10.192 1.00 96.00 75 VAL A N 1
ATOM 545 C CA . VAL A 1 75 ? 2.193 -4.909 10.874 1.00 96.00 75 VAL A CA 1
ATOM 546 C C . VAL A 1 75 ? 2.612 -4.878 12.347 1.00 96.00 75 VAL A C 1
ATOM 548 O O . VAL A 1 75 ? 1.800 -5.168 13.227 1.00 96.00 75 VAL A O 1
ATOM 551 N N . ASP A 1 76 ? 3.850 -4.483 12.637 1.00 95.69 76 ASP A N 1
ATOM 552 C CA . ASP A 1 76 ? 4.400 -4.450 13.997 1.00 95.69 76 ASP A CA 1
ATOM 553 C C . ASP A 1 76 ? 3.654 -3.441 14.882 1.00 95.69 76 ASP A C 1
ATOM 555 O O . ASP A 1 76 ? 3.220 -3.762 15.993 1.00 95.69 76 ASP A O 1
ATOM 559 N N . ASN A 1 77 ? 3.434 -2.227 14.368 1.00 94.81 77 ASN A N 1
ATOM 560 C CA . ASN A 1 77 ? 2.717 -1.178 15.089 1.00 94.81 77 ASN A CA 1
ATOM 561 C C . ASN A 1 77 ? 1.223 -1.492 15.262 1.00 94.81 77 ASN A C 1
ATOM 563 O O . ASN A 1 77 ? 0.654 -1.143 16.299 1.00 94.81 77 ASN A O 1
ATOM 567 N N . LEU A 1 78 ? 0.584 -2.161 14.294 1.00 94.06 78 LEU A N 1
ATOM 568 C CA . LEU A 1 78 ? -0.797 -2.631 14.428 1.00 94.06 78 LEU A CA 1
ATOM 569 C C . LEU A 1 78 ? -0.909 -3.681 15.536 1.00 94.06 78 LEU A C 1
ATOM 571 O O . LEU A 1 78 ? -1.754 -3.542 16.418 1.00 94.06 78 LEU A O 1
ATOM 575 N N . ASN A 1 79 ? -0.033 -4.691 15.527 1.00 94.88 79 ASN A N 1
ATOM 576 C CA . ASN A 1 79 ? 0.017 -5.715 16.571 1.00 94.88 79 ASN A CA 1
ATOM 577 C C . ASN A 1 79 ? 0.213 -5.097 17.961 1.00 94.88 79 ASN A C 1
ATOM 579 O O . ASN A 1 79 ? -0.500 -5.461 18.896 1.00 94.88 79 ASN A O 1
ATOM 583 N N . LYS A 1 80 ? 1.122 -4.122 18.092 1.00 93.75 80 LYS A N 1
ATOM 584 C CA . LYS A 1 80 ? 1.319 -3.379 19.343 1.00 93.75 80 LYS A CA 1
ATOM 585 C C . LYS A 1 80 ? 0.042 -2.653 19.784 1.00 93.75 80 LYS A C 1
ATOM 587 O O . LYS A 1 80 ? -0.395 -2.826 20.917 1.00 93.75 80 LYS A O 1
ATOM 592 N N . ALA A 1 81 ? -0.572 -1.870 18.898 1.00 90.25 81 ALA A N 1
ATOM 593 C CA . ALA A 1 81 ? -1.759 -1.083 19.230 1.00 90.25 81 ALA A CA 1
ATOM 594 C C . ALA A 1 81 ? -2.990 -1.960 19.553 1.00 90.25 81 ALA A C 1
ATOM 596 O O . ALA A 1 81 ? -3.826 -1.568 20.366 1.00 90.25 81 ALA A O 1
ATOM 597 N N . VAL A 1 82 ? -3.098 -3.154 18.958 1.00 91.12 82 VAL A N 1
ATOM 598 C CA . VAL A 1 82 ? -4.135 -4.146 19.296 1.00 91.12 82 VAL A CA 1
ATOM 599 C C . VAL A 1 82 ? -3.843 -4.833 20.634 1.00 91.12 82 VAL A C 1
ATOM 601 O O . VAL A 1 82 ? -4.764 -5.022 21.422 1.00 91.12 82 VAL A O 1
ATOM 604 N N . ALA A 1 83 ? -2.581 -5.132 20.957 1.00 89.88 83 ALA A N 1
ATOM 605 C CA . ALA A 1 83 ? -2.206 -5.665 22.272 1.00 89.88 83 ALA A CA 1
ATOM 606 C C . ALA A 1 83 ? -2.495 -4.679 23.426 1.00 89.88 83 ALA A C 1
ATOM 608 O O . ALA A 1 83 ? -2.786 -5.105 24.543 1.00 89.88 83 ALA A O 1
ATOM 609 N N . GLU A 1 84 ? -2.470 -3.371 23.154 1.00 89.25 84 GLU A N 1
ATOM 610 C CA . GLU A 1 84 ? -2.850 -2.310 24.100 1.00 89.25 84 GLU A CA 1
ATOM 611 C C . GLU A 1 84 ? -4.380 -2.176 24.295 1.00 89.25 84 GLU A C 1
ATOM 613 O O . GLU A 1 84 ? -4.818 -1.470 25.205 1.00 89.25 84 GLU A O 1
ATOM 618 N N . ASN A 1 85 ? -5.213 -2.864 23.498 1.00 85.12 85 ASN A N 1
ATOM 619 C CA . ASN A 1 85 ? -6.674 -2.838 23.620 1.00 85.12 85 ASN A CA 1
ATOM 620 C C . ASN A 1 85 ? -7.307 -4.229 23.433 1.00 85.12 85 ASN A C 1
ATOM 622 O O . ASN A 1 85 ? -7.630 -4.649 22.322 1.00 85.12 85 ASN A O 1
ATOM 626 N N . ALA A 1 86 ? -7.593 -4.901 24.552 1.00 86.88 86 ALA A N 1
ATOM 627 C CA . ALA A 1 86 ? -8.182 -6.241 24.581 1.00 86.88 86 ALA A CA 1
ATOM 628 C C . ALA A 1 86 ? -9.524 -6.382 23.828 1.00 86.88 86 ALA A C 1
ATOM 630 O O . ALA A 1 86 ? -9.860 -7.489 23.415 1.00 86.88 86 ALA A O 1
ATOM 631 N N . ALA A 1 87 ? -10.278 -5.296 23.604 1.00 87.50 87 ALA A N 1
ATOM 632 C CA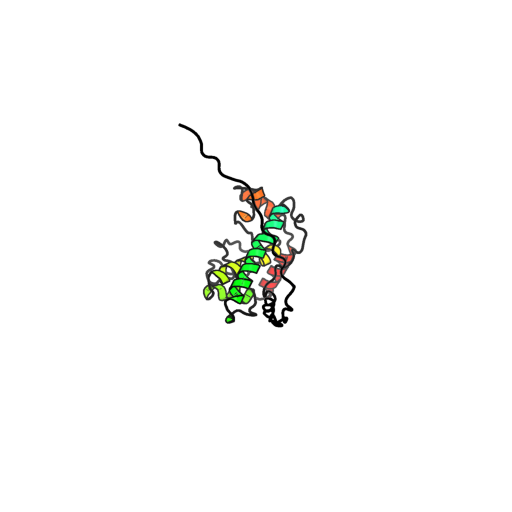 . ALA A 1 87 ? -11.516 -5.341 22.818 1.00 87.50 87 ALA A CA 1
ATOM 633 C C . ALA A 1 87 ? -11.280 -5.540 21.306 1.00 87.50 87 ALA A C 1
ATOM 635 O O . ALA A 1 87 ? -12.215 -5.885 20.589 1.00 87.50 87 ALA A O 1
ATOM 636 N N . LEU A 1 88 ? -10.049 -5.332 20.823 1.00 86.94 88 LEU A N 1
ATOM 637 C CA . LEU A 1 88 ? -9.650 -5.543 19.425 1.00 86.94 88 LEU A CA 1
ATOM 638 C C . LEU A 1 88 ? -9.010 -6.923 19.192 1.00 86.94 88 LEU A C 1
ATOM 640 O O . LEU A 1 88 ? -8.680 -7.271 18.057 1.00 86.94 88 LEU A O 1
ATOM 644 N N . ALA A 1 89 ? -8.812 -7.715 20.250 1.00 87.06 89 ALA A N 1
ATOM 645 C CA . ALA A 1 89 ? -8.176 -9.023 20.159 1.00 87.06 89 ALA A CA 1
ATOM 646 C C . ALA A 1 89 ? -9.013 -9.987 19.298 1.00 87.06 89 ALA A C 1
ATOM 648 O O . ALA A 1 89 ? -10.178 -10.250 19.586 1.00 87.06 89 ALA A O 1
ATOM 649 N N . GLY A 1 90 ? -8.405 -10.530 18.240 1.00 85.56 90 GLY A N 1
ATOM 650 C CA . GLY A 1 90 ? -9.059 -11.465 17.318 1.00 85.56 90 GLY A CA 1
ATOM 651 C C . GLY A 1 90 ? -9.956 -10.825 16.249 1.00 85.56 90 GLY A C 1
ATOM 652 O O . GLY A 1 90 ? -10.533 -11.563 15.451 1.00 85.56 90 GLY A O 1
ATOM 653 N N . MET A 1 91 ? -10.062 -9.491 16.184 1.00 88.50 91 MET A N 1
ATOM 654 C CA . MET A 1 91 ? -10.689 -8.814 15.039 1.00 88.50 91 MET A CA 1
ATOM 655 C C . MET A 1 91 ? -9.867 -9.026 13.762 1.00 88.50 91 MET A C 1
ATOM 657 O O . MET A 1 91 ? -8.635 -9.059 13.812 1.00 88.50 91 MET A O 1
ATOM 661 N N . LYS A 1 92 ? -10.531 -9.130 12.605 1.00 90.75 92 LYS A N 1
ATOM 662 C CA . LYS A 1 92 ? -9.834 -9.211 11.315 1.00 90.75 92 LYS A CA 1
ATOM 663 C C . LYS A 1 92 ? -9.336 -7.837 10.878 1.00 90.75 92 LYS A C 1
ATOM 665 O O . LYS A 1 92 ? -9.843 -6.804 11.318 1.00 90.75 92 LYS A O 1
ATOM 670 N N . LEU A 1 93 ? -8.372 -7.825 9.959 1.00 89.19 93 LEU A N 1
ATOM 671 C CA . LEU A 1 93 ? -7.821 -6.588 9.406 1.00 89.19 93 LEU A CA 1
ATOM 672 C C . LEU A 1 93 ? -8.914 -5.769 8.709 1.00 89.19 93 LEU A C 1
ATOM 674 O O . LEU A 1 93 ? -9.003 -4.558 8.891 1.00 89.19 93 LEU A O 1
ATOM 678 N N . GLU A 1 94 ? -9.778 -6.451 7.963 1.00 84.69 94 GLU A N 1
ATOM 679 C CA . GLU A 1 94 ? -10.916 -5.876 7.251 1.00 84.69 94 GLU A CA 1
ATOM 680 C C . GLU A 1 94 ? -11.923 -5.240 8.217 1.00 84.69 94 GLU A C 1
ATOM 682 O O . GLU A 1 94 ? -12.404 -4.142 7.949 1.00 84.69 94 GLU A O 1
ATOM 687 N N . ASP A 1 95 ? -12.189 -5.874 9.366 1.00 85.00 95 ASP A N 1
ATOM 688 C CA . ASP A 1 95 ? -13.106 -5.347 10.385 1.00 85.00 95 ASP A CA 1
ATOM 689 C C . ASP A 1 95 ? -12.544 -4.067 11.029 1.00 85.00 95 ASP A C 1
ATOM 691 O O . ASP A 1 95 ? -13.282 -3.106 11.265 1.00 85.00 95 ASP A O 1
ATOM 695 N N . LEU A 1 96 ? -11.229 -4.024 11.282 1.00 84.62 96 LEU A N 1
ATOM 696 C CA . LEU A 1 96 ? -10.538 -2.840 11.808 1.00 84.62 96 LEU A CA 1
ATOM 697 C C . LEU A 1 96 ? -10.517 -1.688 10.791 1.00 84.62 96 LEU A C 1
ATOM 699 O O . LEU A 1 96 ? -10.724 -0.535 11.168 1.00 84.62 96 LEU A O 1
ATOM 703 N N . VAL A 1 97 ? -10.306 -1.980 9.505 1.00 82.50 97 VAL A N 1
ATOM 704 C CA . VAL A 1 97 ? -10.337 -0.970 8.431 1.00 82.50 97 VAL A CA 1
ATOM 705 C C . VAL A 1 97 ? -11.760 -0.450 8.203 1.00 82.50 97 VAL A C 1
ATOM 707 O O . VAL A 1 97 ? -11.954 0.761 8.117 1.00 82.50 97 VAL A O 1
ATOM 710 N N . ALA A 1 98 ? -12.769 -1.325 8.180 1.00 74.88 98 ALA A N 1
ATOM 711 C CA . ALA A 1 98 ? -14.170 -0.942 7.988 1.00 74.88 98 ALA A CA 1
ATOM 712 C C . ALA A 1 98 ? -14.719 -0.052 9.119 1.00 74.88 98 ALA A C 1
ATOM 714 O O . ALA A 1 98 ? -15.582 0.788 8.879 1.00 74.88 98 ALA A O 1
ATOM 715 N N . ASN A 1 99 ? -14.202 -0.203 10.344 1.00 78.94 99 ASN A N 1
ATOM 716 C CA . ASN A 1 99 ? -14.607 0.583 11.514 1.00 78.94 99 ASN A CA 1
ATOM 717 C C . ASN A 1 99 ? -13.616 1.708 11.868 1.00 78.94 99 ASN A C 1
ATOM 719 O O . ASN A 1 99 ? -13.716 2.310 12.937 1.00 78.94 99 ASN A O 1
ATOM 723 N N . ALA A 1 100 ? -12.661 2.030 10.990 1.00 79.06 100 ALA A N 1
ATOM 724 C CA . ALA A 1 100 ? -11.530 2.904 11.307 1.00 79.06 100 ALA A CA 1
ATOM 725 C C . ALA A 1 100 ? -11.912 4.292 11.864 1.00 79.06 100 ALA A C 1
ATOM 727 O O . ALA A 1 100 ? -11.154 4.856 12.659 1.00 79.06 100 ALA A O 1
ATOM 728 N N . GLY A 1 101 ? -13.085 4.827 11.498 1.00 77.50 101 GLY A N 1
ATOM 729 C CA . GLY A 1 101 ? -13.622 6.098 11.998 1.00 77.50 101 GLY A CA 1
ATOM 730 C C . GLY A 1 101 ? -13.866 6.139 13.514 1.00 77.50 101 GLY A C 1
ATOM 731 O O . GLY A 1 101 ? -13.652 7.188 14.126 1.00 77.50 101 GLY A O 1
ATOM 732 N N . THR A 1 102 ? -14.226 5.010 14.137 1.00 80.88 102 THR A N 1
ATOM 733 C CA . THR A 1 102 ? -14.452 4.891 15.595 1.00 80.88 102 THR A CA 1
ATOM 734 C C . THR A 1 102 ? -13.192 4.490 16.369 1.00 80.88 102 THR A C 1
ATOM 736 O O . THR A 1 102 ? -13.162 4.574 17.597 1.00 80.88 102 THR A O 1
ATOM 739 N N . LEU A 1 103 ? -12.139 4.078 15.660 1.00 85.44 103 LEU A N 1
ATOM 740 C CA . LEU A 1 103 ? -10.885 3.589 16.226 1.00 85.44 103 LEU A CA 1
ATOM 741 C C . LEU A 1 103 ? -9.833 4.701 16.342 1.00 85.44 103 LEU A C 1
ATOM 743 O O . LEU A 1 103 ? -9.888 5.729 15.657 1.00 85.44 103 LEU A O 1
ATOM 747 N N . SER A 1 104 ? -8.853 4.480 17.226 1.00 87.88 104 SER A N 1
ATOM 748 C CA . SER A 1 104 ? -7.783 5.443 17.499 1.00 87.88 104 SER A CA 1
ATOM 749 C C . SER A 1 104 ? -6.927 5.723 16.252 1.00 87.88 104 SER A C 1
ATOM 751 O O . SER A 1 104 ? -6.788 4.843 15.396 1.00 87.88 104 SER A O 1
ATOM 753 N N . PRO A 1 105 ? -6.275 6.900 16.151 1.00 89.25 105 PRO A N 1
ATOM 754 C CA . PRO A 1 105 ? -5.371 7.204 15.039 1.00 89.25 105 PRO A CA 1
ATOM 755 C C . PRO A 1 105 ? -4.254 6.165 14.862 1.00 89.25 105 PRO A C 1
ATOM 757 O O . PRO A 1 105 ? -3.873 5.857 13.738 1.00 89.25 105 PRO A O 1
ATOM 760 N N . ALA A 1 106 ? -3.764 5.573 15.958 1.00 87.88 106 ALA A N 1
ATOM 761 C CA . ALA A 1 106 ? -2.754 4.518 15.910 1.00 87.88 106 ALA A CA 1
ATOM 762 C C . ALA A 1 106 ? -3.276 3.240 15.229 1.00 87.88 106 ALA A C 1
ATOM 764 O O . ALA A 1 106 ? -2.587 2.690 14.372 1.00 87.88 106 ALA A O 1
ATOM 765 N N . ILE A 1 107 ? -4.493 2.790 15.553 1.00 87.19 107 ILE A N 1
ATOM 766 C CA . ILE A 1 107 ? -5.105 1.632 14.885 1.00 87.19 107 ILE A CA 1
ATOM 767 C C . ILE A 1 107 ? -5.419 1.972 13.427 1.00 87.19 107 ILE A C 1
ATOM 769 O O . ILE A 1 107 ? -5.000 1.243 12.535 1.00 87.19 107 ILE A O 1
ATOM 773 N N . ARG A 1 108 ? -6.078 3.111 13.178 1.00 85.12 108 ARG A N 1
ATOM 774 C CA . ARG A 1 108 ? -6.455 3.594 11.840 1.00 85.12 108 ARG A CA 1
ATOM 775 C C . ARG A 1 108 ? -5.271 3.621 10.876 1.00 85.12 108 ARG A C 1
ATOM 777 O O . ARG A 1 108 ? -5.340 3.018 9.808 1.00 85.12 108 ARG A O 1
ATOM 784 N N . ASN A 1 109 ? -4.177 4.269 11.272 1.00 87.50 109 ASN A N 1
ATOM 785 C CA . ASN A 1 109 ? -3.017 4.460 10.405 1.00 87.50 109 ASN A CA 1
ATOM 786 C C . ASN A 1 109 ? -2.297 3.137 10.102 1.00 87.50 109 ASN A C 1
ATOM 788 O O . ASN A 1 109 ? -1.869 2.924 8.970 1.00 87.50 109 ASN A O 1
ATOM 792 N N . ASN A 1 110 ? -2.176 2.236 11.084 1.00 91.62 110 ASN A N 1
ATOM 793 C CA . ASN A 1 110 ? -1.442 0.981 10.902 1.00 91.62 110 ASN A CA 1
ATOM 794 C C . ASN A 1 110 ? -2.296 -0.131 10.268 1.00 91.62 110 ASN A C 1
ATOM 796 O O . ASN A 1 110 ? -1.782 -0.878 9.440 1.00 91.62 110 ASN A O 1
ATOM 800 N N . ALA A 1 111 ? -3.599 -0.203 10.565 1.00 84.69 111 ALA A N 1
ATOM 801 C CA . ALA A 1 111 ? -4.534 -1.100 9.879 1.00 84.69 111 ALA A CA 1
ATOM 802 C C . ALA A 1 111 ? -4.712 -0.691 8.410 1.00 84.69 111 ALA A C 1
ATOM 804 O O . ALA A 1 111 ? -4.575 -1.532 7.523 1.00 84.69 111 ALA A O 1
ATOM 805 N N . GLY A 1 112 ? -4.920 0.606 8.145 1.00 79.12 112 GLY A N 1
ATOM 806 C CA . GLY A 1 112 ? -4.960 1.152 6.787 1.00 79.12 112 GLY A CA 1
ATOM 807 C C . GLY A 1 112 ? -3.652 0.906 6.034 1.00 79.12 112 GLY A C 1
ATOM 808 O O . GLY A 1 112 ? -3.680 0.358 4.937 1.00 79.12 112 GLY A O 1
ATOM 809 N N . GLY A 1 113 ? -2.501 1.200 6.651 1.00 81.12 113 GLY A N 1
ATOM 810 C CA . GLY A 1 113 ? -1.184 0.934 6.067 1.00 81.12 113 GLY A CA 1
ATOM 811 C C . GLY A 1 113 ? -0.967 -0.543 5.718 1.00 81.12 113 GLY A C 1
ATOM 812 O O . GLY A 1 113 ? -0.613 -0.855 4.580 1.00 81.12 113 GLY A O 1
ATOM 813 N N . HIS A 1 114 ? -1.239 -1.464 6.649 1.00 91.19 114 HIS A N 1
ATOM 814 C CA . HIS A 1 114 ? -1.108 -2.904 6.407 1.00 91.19 114 HIS A CA 1
ATOM 815 C C . HIS A 1 114 ? -2.055 -3.388 5.298 1.00 91.19 114 HIS A C 1
ATOM 817 O O . HIS A 1 114 ? -1.607 -4.110 4.404 1.00 91.19 114 HIS A O 1
ATOM 823 N N . TRP A 1 115 ? -3.322 -2.959 5.306 1.00 88.56 115 TRP A N 1
ATOM 824 C CA . TRP A 1 115 ? -4.309 -3.351 4.298 1.00 88.56 115 TRP A CA 1
ATOM 825 C C . TRP A 1 115 ? -3.985 -2.783 2.913 1.00 88.56 115 TRP A C 1
ATOM 827 O O . TRP A 1 115 ? -3.957 -3.547 1.954 1.00 88.56 115 TRP A O 1
ATOM 837 N N . ASN A 1 116 ? -3.657 -1.490 2.802 1.00 77.00 116 ASN A N 1
ATOM 838 C CA . ASN A 1 116 ? -3.321 -0.833 1.532 1.00 77.00 116 ASN A CA 1
ATOM 839 C C . ASN A 1 116 ? -2.108 -1.495 0.850 1.00 77.00 116 ASN A C 1
ATOM 841 O O . ASN A 1 116 ? -2.129 -1.711 -0.359 1.00 77.00 116 ASN A O 1
ATOM 845 N N . HIS A 1 117 ? -1.077 -1.880 1.611 1.00 77.81 117 HIS A N 1
ATOM 846 C CA . HIS A 1 117 ? 0.095 -2.568 1.055 1.00 77.81 117 HIS A CA 1
AT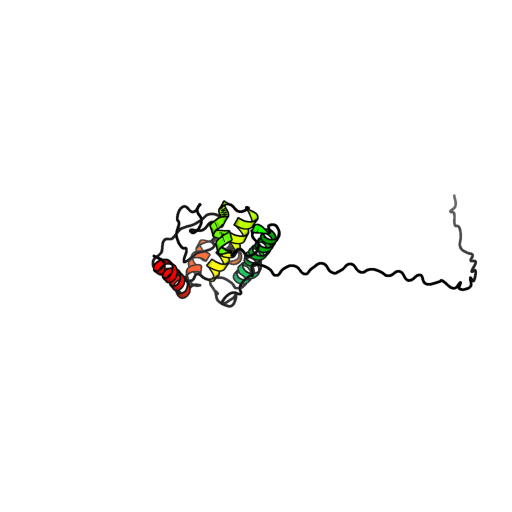OM 847 C C . HIS A 1 117 ? -0.224 -4.021 0.666 1.00 77.81 117 HIS A C 1
ATOM 849 O O . HIS A 1 117 ? 0.107 -4.446 -0.437 1.00 77.81 117 HIS A O 1
ATOM 855 N N . THR A 1 118 ? -0.943 -4.774 1.511 1.00 77.19 118 THR A N 1
ATOM 856 C CA . THR A 1 118 ? -1.423 -6.132 1.171 1.00 77.19 118 THR A CA 1
ATOM 857 C C . THR A 1 118 ? -2.310 -6.116 -0.076 1.00 77.19 118 THR A C 1
ATOM 859 O O . THR A 1 118 ? -2.245 -7.021 -0.906 1.00 77.19 118 THR A O 1
ATOM 862 N N . PHE A 1 119 ? -3.120 -5.070 -0.225 1.00 73.25 119 PHE A N 1
ATOM 863 C CA . PHE A 1 119 ? -3.923 -4.802 -1.404 1.00 73.25 119 PHE A CA 1
ATOM 864 C C . PHE A 1 119 ? -3.032 -4.544 -2.629 1.00 73.25 119 PHE A C 1
ATOM 866 O O . PHE A 1 119 ? -3.207 -5.231 -3.630 1.00 73.25 119 PHE A O 1
ATOM 873 N N . PHE A 1 120 ? -2.061 -3.630 -2.534 1.00 70.50 120 PHE A N 1
ATOM 874 C CA . PHE A 1 120 ? -1.143 -3.241 -3.615 1.00 70.50 120 PHE A CA 1
ATOM 875 C C . PHE A 1 120 ? -0.347 -4.422 -4.197 1.00 70.50 120 PHE A C 1
ATOM 877 O O . PHE A 1 120 ? -0.366 -4.631 -5.411 1.00 70.50 120 PHE A O 1
ATOM 884 N N . TRP A 1 121 ? 0.258 -5.266 -3.349 1.00 70.75 121 TRP A N 1
ATOM 885 C CA . TRP A 1 121 ? 0.972 -6.487 -3.780 1.00 70.75 121 TRP A CA 1
ATOM 886 C C . TRP A 1 121 ? 0.078 -7.520 -4.479 1.00 70.75 121 TRP A C 1
ATOM 888 O O . TRP A 1 121 ? 0.563 -8.496 -5.047 1.00 70.75 121 TRP A O 1
ATOM 898 N N . GLN A 1 122 ? -1.235 -7.322 -4.414 1.00 65.88 122 GLN A N 1
ATOM 899 C CA . GLN A 1 122 ? -2.250 -8.143 -5.044 1.00 65.88 122 GLN A CA 1
ATOM 900 C C . GLN A 1 122 ? -3.046 -7.355 -6.107 1.00 65.88 122 GLN A C 1
ATOM 902 O O . GLN A 1 122 ? -4.179 -7.740 -6.387 1.00 65.88 122 GLN A O 1
ATOM 907 N N . THR A 1 123 ? -2.540 -6.264 -6.701 1.00 59.44 123 THR A N 1
ATOM 908 C CA . THR A 1 123 ? -3.266 -5.557 -7.782 1.00 59.44 123 THR A CA 1
ATOM 909 C C . THR A 1 123 ? -2.466 -5.263 -9.046 1.00 59.44 123 THR A C 1
ATOM 911 O O . THR A 1 123 ? -1.877 -4.198 -9.197 1.00 59.44 123 THR A O 1
ATOM 914 N N . MET A 1 124 ? -2.597 -6.178 -10.007 1.00 57.44 124 MET A N 1
ATOM 915 C CA . MET A 1 124 ? -2.111 -6.130 -11.389 1.00 57.44 124 MET A CA 1
ATOM 916 C C . MET A 1 124 ? -3.309 -6.441 -12.319 1.00 57.44 124 MET A C 1
ATOM 918 O O . MET A 1 124 ? -3.969 -7.444 -12.054 1.00 57.44 124 MET A O 1
ATOM 922 N N . ALA A 1 125 ? -3.756 -5.682 -13.336 1.00 48.00 125 ALA A N 1
ATOM 923 C CA . ALA A 1 125 ? -3.242 -4.531 -14.106 1.00 48.00 125 ALA A CA 1
ATOM 924 C C . ALA A 1 125 ? -4.394 -3.567 -14.569 1.00 48.00 125 ALA A C 1
ATOM 926 O O . ALA A 1 125 ? -5.431 -3.589 -13.909 1.00 48.00 125 ALA A O 1
ATOM 927 N N . PRO A 1 126 ? -4.303 -2.729 -15.640 1.00 41.12 126 PRO A N 1
ATOM 928 C CA . PRO A 1 126 ? -5.291 -1.674 -15.930 1.00 41.12 126 PRO A CA 1
ATOM 929 C C . PRO A 1 126 ? -6.587 -2.119 -16.646 1.00 41.12 126 PRO A C 1
ATOM 931 O O . PRO A 1 126 ? -7.458 -2.678 -15.984 1.00 41.12 126 PRO A O 1
ATOM 934 N N . ASP A 1 127 ? -6.772 -1.787 -17.940 1.00 40.06 127 ASP A N 1
ATOM 935 C CA . ASP A 1 127 ? -8.101 -1.634 -18.572 1.00 40.06 127 ASP A CA 1
ATOM 936 C C . ASP A 1 127 ? -8.797 -2.954 -18.959 1.00 40.06 127 ASP A C 1
ATOM 938 O O . ASP A 1 127 ? -9.120 -3.224 -20.116 1.00 40.06 127 ASP A O 1
ATOM 942 N N . GLY A 1 128 ? -9.148 -3.735 -17.941 1.00 41.53 128 GLY A N 1
ATOM 943 C CA . GLY A 1 128 ? -10.587 -3.883 -17.745 1.00 41.53 128 GLY A CA 1
ATOM 944 C C . GLY A 1 128 ? -11.188 -2.591 -17.181 1.00 41.53 128 GLY A C 1
ATOM 945 O O . GLY A 1 128 ? -10.496 -1.810 -16.545 1.00 41.53 128 GLY A O 1
ATOM 946 N N . LYS A 1 129 ? -12.485 -2.351 -17.395 1.00 56.59 129 LYS A N 1
ATOM 947 C CA . LYS A 1 129 ? -13.095 -1.016 -17.220 1.00 56.59 129 LYS A CA 1
ATOM 948 C C . LYS A 1 129 ? -13.249 -0.557 -15.765 1.00 56.59 129 LYS A C 1
ATOM 950 O O . LYS A 1 129 ? -13.942 -1.198 -14.972 1.00 56.59 129 LYS A O 1
ATOM 955 N N . LEU A 1 130 ? -12.707 0.626 -15.456 1.00 60.69 130 LEU A N 1
ATOM 956 C CA . LEU A 1 130 ? -12.549 1.163 -14.095 1.00 60.69 130 LEU A CA 1
ATOM 957 C C . LEU A 1 130 ? -13.021 2.617 -13.942 1.00 60.69 130 LEU A C 1
ATOM 959 O O . LEU A 1 130 ? -13.171 3.355 -14.913 1.00 60.69 130 LEU A O 1
ATOM 963 N N . LYS A 1 131 ? -13.180 3.053 -12.685 1.00 66.12 131 LYS A N 1
ATOM 964 C CA . LYS A 1 131 ? -13.056 4.468 -12.307 1.00 66.12 131 LYS A CA 1
ATOM 965 C C . LYS A 1 131 ? -11.690 4.687 -11.667 1.00 66.12 131 LYS A C 1
ATOM 967 O O . LYS A 1 131 ? -11.322 3.950 -10.757 1.00 66.12 131 LYS A O 1
ATOM 972 N N . VAL A 1 132 ? -10.986 5.725 -12.106 1.00 75.88 132 VAL A N 1
ATOM 973 C CA . VAL A 1 132 ? -9.766 6.213 -11.455 1.00 75.88 132 VAL A CA 1
ATOM 974 C C . VAL A 1 132 ? -10.157 7.276 -10.431 1.00 75.88 132 VAL A C 1
ATOM 976 O O . VAL A 1 132 ? -10.989 8.138 -10.709 1.00 75.88 132 VAL A O 1
ATOM 979 N N . THR A 1 133 ? -9.572 7.201 -9.241 1.00 85.38 133 THR A N 1
ATOM 980 C CA . THR A 1 133 ? -9.699 8.201 -8.176 1.00 85.38 133 THR A CA 1
ATOM 981 C C . THR A 1 133 ? -8.383 8.269 -7.403 1.00 85.38 133 THR A C 1
ATOM 983 O O . THR A 1 133 ? -7.558 7.361 -7.507 1.00 85.38 133 THR A O 1
ATOM 986 N N . SER A 1 134 ? -8.179 9.341 -6.645 1.00 88.06 134 SER A N 1
ATOM 987 C CA . SER A 1 134 ? -7.014 9.541 -5.785 1.00 88.06 134 SER A CA 1
ATOM 988 C C . SER A 1 134 ? -7.483 9.919 -4.391 1.00 88.06 134 SER A C 1
ATOM 990 O O . SER A 1 134 ? -8.348 10.782 -4.251 1.00 88.06 134 SER A O 1
ATOM 992 N N . THR A 1 135 ? -6.883 9.323 -3.371 1.00 88.69 135 THR A N 1
ATOM 993 C CA . THR A 1 135 ? -7.202 9.581 -1.967 1.00 88.69 135 THR A CA 1
ATOM 994 C C . THR A 1 135 ? -6.004 10.203 -1.243 1.00 88.69 135 THR A C 1
ATOM 996 O O . THR A 1 135 ? -4.856 9.909 -1.586 1.00 88.69 135 THR A O 1
ATOM 999 N N . PRO A 1 136 ? -6.229 11.103 -0.269 1.00 88.56 136 PRO A N 1
ATOM 1000 C CA . PRO A 1 136 ? -5.145 11.691 0.502 1.00 88.56 136 PRO A CA 1
ATOM 1001 C C . PRO A 1 136 ? -4.578 10.683 1.510 1.00 88.56 136 PRO A C 1
ATOM 1003 O O . PRO A 1 136 ? -5.286 9.839 2.054 1.00 88.56 136 PRO A O 1
ATOM 1006 N N . ASN A 1 137 ? -3.292 10.830 1.825 1.00 92.12 137 ASN A N 1
ATOM 1007 C CA . ASN A 1 137 ? -2.592 10.061 2.852 1.00 92.12 137 ASN A CA 1
ATOM 1008 C C . ASN A 1 137 ? -2.694 8.531 2.676 1.00 92.12 137 ASN A C 1
ATOM 1010 O O . ASN A 1 137 ? -1.976 7.966 1.858 1.00 92.12 137 ASN A O 1
ATOM 1014 N N . GLN A 1 138 ? -3.525 7.868 3.483 1.00 88.94 138 GLN A N 1
ATOM 1015 C CA . GLN A 1 138 ? -3.769 6.419 3.476 1.00 88.94 138 GLN A CA 1
ATOM 1016 C C . GLN A 1 138 ? -5.269 6.095 3.373 1.00 88.94 138 GLN A C 1
ATOM 1018 O O . GLN A 1 138 ? -5.665 4.938 3.544 1.00 88.94 138 GLN A O 1
ATOM 1023 N N . ASP A 1 139 ? -6.098 7.104 3.093 1.00 91.31 139 ASP A N 1
ATOM 1024 C CA . ASP A 1 139 ? -7.525 6.922 2.854 1.00 91.31 139 ASP A CA 1
ATOM 1025 C C . ASP A 1 139 ? -7.715 6.062 1.593 1.00 91.31 139 ASP A C 1
ATOM 1027 O O . ASP A 1 139 ? -6.860 6.046 0.705 1.00 91.31 139 ASP A O 1
ATOM 1031 N N . ASN A 1 140 ? -8.829 5.338 1.475 1.00 91.44 140 ASN A N 1
ATOM 1032 C CA . ASN A 1 140 ? -9.114 4.532 0.285 1.00 91.44 140 ASN A CA 1
ATOM 1033 C C . ASN A 1 140 ? -10.627 4.486 -0.032 1.00 91.44 140 ASN A C 1
ATOM 1035 O O . ASN A 1 140 ? -11.436 4.808 0.841 1.00 91.44 140 ASN A O 1
ATOM 1039 N N . PRO A 1 141 ? -11.041 4.081 -1.252 1.00 89.38 141 PRO A N 1
ATOM 1040 C CA . PRO A 1 141 ? -12.452 4.078 -1.671 1.00 89.38 141 PRO A CA 1
ATOM 1041 C C . PRO A 1 141 ? -13.428 3.188 -0.872 1.00 89.38 141 PRO A C 1
ATOM 1043 O O . PRO A 1 141 ? -14.631 3.246 -1.134 1.00 89.38 141 PRO A O 1
ATOM 1046 N N . LEU A 1 142 ? -12.962 2.377 0.088 1.00 88.31 142 LEU A N 1
ATOM 1047 C CA . LEU A 1 142 ? -13.843 1.654 1.018 1.00 88.31 142 LEU A CA 1
ATOM 1048 C C . LEU A 1 142 ? -14.259 2.508 2.225 1.00 88.31 142 LEU A C 1
ATOM 1050 O O . LEU A 1 142 ? -15.245 2.180 2.884 1.00 88.31 142 LEU A O 1
ATOM 1054 N N . MET A 1 143 ? -13.521 3.578 2.535 1.00 89.88 143 MET A N 1
ATOM 1055 C CA . MET A 1 143 ? -13.748 4.379 3.737 1.00 89.88 143 MET A CA 1
ATOM 1056 C C . MET A 1 143 ? -15.001 5.257 3.630 1.00 89.88 143 MET A C 1
ATOM 1058 O O . MET A 1 143 ? -15.377 5.747 2.564 1.00 89.88 143 MET A O 1
ATOM 1062 N N . ASP A 1 144 ? -15.642 5.507 4.768 1.00 89.69 144 ASP A N 1
ATOM 1063 C CA . ASP A 1 144 ? -16.832 6.351 4.882 1.00 89.69 144 ASP A CA 1
ATOM 1064 C C . ASP A 1 144 ? -16.558 7.833 4.565 1.00 89.69 144 ASP A C 1
ATOM 1066 O O . ASP A 1 144 ? -17.434 8.508 4.020 1.00 89.69 144 ASP A O 1
ATOM 1070 N N . VAL A 1 145 ? -15.339 8.301 4.828 1.00 88.44 145 VAL A N 1
ATOM 1071 C CA . VAL A 1 145 ? -14.832 9.639 4.481 1.00 88.44 145 VAL A CA 1
ATOM 1072 C C . VAL A 1 145 ? -14.430 9.806 3.009 1.00 88.44 145 VAL A C 1
ATOM 1074 O O . VAL A 1 145 ? -14.187 10.931 2.577 1.00 88.44 145 VAL A O 1
ATOM 1077 N N . ALA A 1 146 ? -14.359 8.729 2.218 1.00 84.69 146 ALA A N 1
ATOM 1078 C CA . ALA A 1 146 ? -13.923 8.818 0.826 1.00 84.69 146 ALA A CA 1
ATOM 1079 C C . ALA A 1 146 ? -14.964 9.529 -0.057 1.00 84.69 146 ALA A C 1
ATOM 1081 O O . ALA A 1 146 ? -16.133 9.137 -0.099 1.00 84.69 146 ALA A O 1
ATOM 1082 N N . GLU A 1 147 ? -14.521 10.539 -0.815 1.00 85.75 147 GLU A N 1
ATOM 1083 C CA . GLU A 1 147 ? -15.350 11.274 -1.782 1.00 85.75 147 GLU A CA 1
ATOM 1084 C C . GLU A 1 147 ? -15.874 10.349 -2.894 1.00 85.75 147 GLU A C 1
ATOM 1086 O O . GLU A 1 147 ? -17.062 10.339 -3.214 1.00 85.75 147 GLU A O 1
ATOM 1091 N N . THR A 1 148 ? -14.990 9.519 -3.456 1.00 80.25 148 THR A N 1
ATOM 1092 C CA . THR A 1 148 ? -15.353 8.466 -4.411 1.00 80.25 148 THR A CA 1
ATOM 1093 C C . THR A 1 148 ? -15.303 7.112 -3.717 1.00 80.25 148 THR A C 1
ATOM 1095 O O . THR A 1 148 ? -14.223 6.575 -3.479 1.00 80.25 148 THR A O 1
ATOM 1098 N N . LYS A 1 149 ? -16.477 6.542 -3.431 1.00 83.50 149 LYS A N 1
ATOM 1099 C CA . LYS A 1 149 ? -16.608 5.203 -2.842 1.00 83.50 149 LYS A CA 1
ATOM 1100 C C . LYS A 1 149 ? -16.717 4.107 -3.896 1.00 83.50 149 LYS A C 1
ATOM 1102 O O . LYS A 1 149 ? -17.291 4.310 -4.968 1.00 83.50 149 LYS A O 1
ATOM 1107 N N . GLY A 1 150 ? -16.228 2.923 -3.554 1.00 82.31 150 GLY A N 1
ATOM 1108 C CA . GLY A 1 150 ? -16.374 1.704 -4.344 1.00 82.31 150 GLY A CA 1
ATOM 1109 C C . GLY A 1 150 ? -15.351 0.648 -3.948 1.00 82.31 150 GLY A C 1
ATOM 1110 O O . GLY A 1 150 ? -14.384 0.946 -3.256 1.00 82.31 150 GLY A O 1
ATOM 1111 N N . THR A 1 15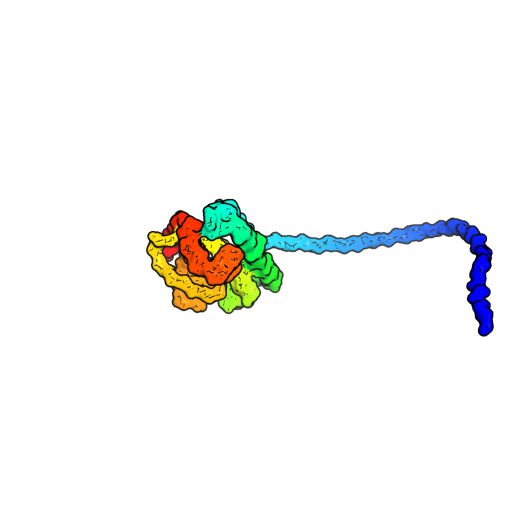1 ? -15.538 -0.587 -4.409 1.00 86.06 151 THR A N 1
ATOM 1112 C CA . THR A 1 151 ? -14.529 -1.639 -4.250 1.00 86.06 151 THR A CA 1
ATOM 1113 C C . THR A 1 151 ? -13.301 -1.276 -5.088 1.00 86.06 151 THR A C 1
ATOM 1115 O O . THR A 1 151 ? -13.412 -1.253 -6.318 1.00 86.06 151 THR A O 1
ATOM 1118 N N . PRO A 1 152 ? -12.138 -0.978 -4.483 1.00 88.88 152 PRO A N 1
ATOM 1119 C CA . PRO A 1 152 ? -10.934 -0.744 -5.251 1.00 88.88 152 PRO A CA 1
ATOM 1120 C C . PRO A 1 152 ? -10.499 -2.091 -5.830 1.00 88.88 152 PRO A C 1
ATOM 1122 O O . PRO A 1 152 ? -10.549 -3.116 -5.150 1.00 88.88 152 PRO A O 1
ATOM 1125 N N . VAL A 1 153 ? -10.077 -2.103 -7.090 1.00 86.69 153 VAL A N 1
ATOM 1126 C CA . VAL A 1 153 ? -9.561 -3.324 -7.733 1.00 86.69 153 VAL A CA 1
ATOM 1127 C C . VAL A 1 153 ? -8.131 -3.163 -8.232 1.00 86.69 153 VAL A C 1
ATOM 1129 O O . VAL A 1 153 ? -7.453 -4.172 -8.339 1.00 86.69 153 VAL A O 1
ATOM 1132 N N . LEU A 1 154 ? -7.668 -1.919 -8.414 1.00 87.12 154 LEU A N 1
ATOM 1133 C CA . LEU A 1 154 ? -6.291 -1.499 -8.686 1.00 87.12 154 LEU A CA 1
ATOM 1134 C C . LEU A 1 154 ? -5.955 -0.276 -7.812 1.00 87.12 154 LEU A C 1
ATOM 1136 O O . LEU A 1 154 ? -6.837 0.546 -7.563 1.00 87.12 154 LEU A O 1
ATOM 1140 N N . GLY A 1 155 ? -4.706 -0.148 -7.361 1.00 91.88 155 GLY A N 1
ATOM 1141 C CA . GLY A 1 155 ? -4.207 1.019 -6.625 1.00 91.88 155 GLY A CA 1
ATOM 1142 C C . GLY A 1 155 ? -2.712 1.235 -6.867 1.00 91.88 155 GLY A C 1
ATOM 1143 O O . GLY A 1 155 ? -1.989 0.273 -7.102 1.00 91.88 155 GLY A O 1
ATOM 1144 N N . ASN A 1 156 ? -2.263 2.490 -6.824 1.00 92.94 156 ASN A N 1
ATOM 1145 C CA . ASN A 1 156 ? -0.871 2.893 -7.037 1.00 92.94 156 ASN A CA 1
ATOM 1146 C C . ASN A 1 156 ? -0.421 3.781 -5.865 1.00 92.94 156 ASN A C 1
ATOM 1148 O O . ASN A 1 156 ? -1.087 4.779 -5.578 1.00 92.94 156 ASN A O 1
ATOM 1152 N N . ASP A 1 157 ? 0.674 3.420 -5.190 1.00 94.44 157 ASP A N 1
ATOM 1153 C CA . ASP A 1 157 ? 1.264 4.266 -4.152 1.00 94.44 157 ASP A CA 1
ATOM 1154 C C . ASP A 1 157 ? 2.130 5.363 -4.790 1.00 94.44 157 ASP A C 1
ATOM 1156 O O . ASP A 1 157 ? 3.171 5.103 -5.388 1.00 94.44 157 ASP A O 1
ATOM 1160 N N . VAL A 1 158 ? 1.691 6.613 -4.640 1.00 93.94 158 VAL A N 1
ATOM 1161 C CA . VAL A 1 158 ? 2.382 7.808 -5.147 1.00 93.94 158 VAL A CA 1
ATOM 1162 C C . VAL A 1 158 ? 3.008 8.653 -4.033 1.00 93.94 158 VAL A C 1
ATOM 1164 O O . VAL A 1 158 ? 3.330 9.827 -4.252 1.00 93.94 158 VAL A O 1
ATOM 1167 N N . TRP A 1 159 ? 3.198 8.086 -2.840 1.00 95.50 159 TRP A N 1
ATOM 1168 C CA . TRP A 1 159 ? 4.108 8.649 -1.842 1.00 95.50 159 TRP A CA 1
ATOM 1169 C C . TRP A 1 159 ? 5.554 8.589 -2.340 1.00 95.50 159 TRP A C 1
ATOM 1171 O O . TRP A 1 159 ? 5.940 7.689 -3.081 1.00 95.50 159 TRP A O 1
ATOM 1181 N N . GLU A 1 160 ? 6.391 9.533 -1.904 1.00 93.94 160 GLU A N 1
ATOM 1182 C CA . GLU A 1 160 ? 7.782 9.606 -2.368 1.00 93.94 160 GLU A CA 1
ATOM 1183 C C . GLU A 1 160 ? 8.572 8.326 -2.052 1.00 93.94 160 GLU A C 1
ATOM 1185 O O . GLU A 1 160 ? 9.351 7.878 -2.889 1.00 93.94 160 GLU A O 1
ATOM 1190 N N . HIS A 1 161 ? 8.318 7.651 -0.923 1.00 94.88 161 HIS A N 1
ATOM 1191 C CA . HIS A 1 161 ? 8.994 6.384 -0.597 1.00 94.88 161 HIS A CA 1
ATOM 1192 C C . HIS A 1 161 ? 8.799 5.275 -1.646 1.00 94.88 161 HIS A C 1
ATOM 1194 O O . HIS A 1 161 ? 9.633 4.378 -1.707 1.00 94.88 161 HIS A O 1
ATOM 1200 N N . ALA A 1 162 ? 7.754 5.336 -2.481 1.00 92.81 162 ALA A N 1
ATOM 1201 C CA . ALA A 1 162 ? 7.471 4.327 -3.502 1.00 92.81 162 ALA A CA 1
ATOM 1202 C C . ALA A 1 162 ? 8.332 4.480 -4.773 1.00 92.81 162 ALA A C 1
ATOM 1204 O O . ALA A 1 162 ? 8.420 3.543 -5.565 1.00 92.81 162 ALA A O 1
ATOM 1205 N N . TYR A 1 163 ? 8.968 5.643 -4.986 1.00 94.19 163 TYR A N 1
ATOM 1206 C CA . TYR A 1 163 ? 9.717 5.924 -6.221 1.00 94.19 163 TYR A CA 1
ATOM 1207 C C . TYR A 1 163 ? 11.000 6.756 -6.067 1.00 94.19 163 TYR A C 1
ATOM 1209 O O . TYR A 1 163 ? 11.821 6.774 -6.988 1.00 94.19 163 TYR A O 1
ATOM 1217 N N . TYR A 1 164 ? 11.213 7.459 -4.951 1.00 94.81 164 TYR A N 1
ATOM 1218 C CA . TYR A 1 164 ? 12.235 8.512 -4.861 1.00 94.81 164 TYR A CA 1
ATOM 1219 C C . TYR A 1 164 ? 13.676 7.991 -4.967 1.00 94.81 164 TYR A C 1
ATOM 1221 O O . TYR A 1 164 ? 14.538 8.694 -5.491 1.00 94.81 164 TYR A O 1
ATOM 1229 N N . LEU A 1 165 ? 13.957 6.752 -4.545 1.00 94.06 165 LEU A N 1
ATOM 1230 C CA . LEU A 1 165 ? 15.300 6.168 -4.683 1.00 94.06 165 LEU A CA 1
ATOM 1231 C C . LEU A 1 165 ? 15.754 6.123 -6.150 1.00 94.06 165 LEU A C 1
ATOM 1233 O O . LEU A 1 165 ? 16.891 6.479 -6.456 1.00 94.06 165 LEU A O 1
ATOM 1237 N N . LYS A 1 166 ? 14.841 5.771 -7.058 1.00 90.38 166 LYS A N 1
ATOM 1238 C CA . LYS A 1 166 ? 15.114 5.567 -8.485 1.00 90.38 166 LYS A CA 1
ATOM 1239 C C . LYS A 1 166 ? 14.755 6.768 -9.359 1.00 90.38 166 LYS A C 1
ATOM 1241 O O . LYS A 1 166 ? 15.531 7.154 -10.235 1.00 90.38 166 LYS A O 1
ATOM 1246 N N . HIS A 1 167 ? 13.609 7.386 -9.095 1.00 91.62 167 HIS A N 1
ATOM 1247 C CA . HIS A 1 167 ? 13.051 8.471 -9.901 1.00 91.62 167 HIS A CA 1
ATOM 1248 C C . HIS A 1 167 ? 13.205 9.856 -9.246 1.00 91.62 167 HIS A C 1
ATOM 1250 O O . HIS A 1 167 ? 13.006 10.872 -9.910 1.00 91.62 167 HIS A O 1
ATOM 1256 N N . GLN A 1 168 ? 13.605 9.928 -7.971 1.00 95.75 168 GLN A N 1
ATOM 1257 C CA . GLN A 1 168 ? 13.728 11.171 -7.197 1.00 95.75 168 GLN A CA 1
ATOM 1258 C C . GLN A 1 168 ? 12.441 12.006 -7.306 1.00 95.75 168 GLN A C 1
ATOM 1260 O O . GLN A 1 168 ? 11.356 11.488 -7.067 1.00 95.75 168 GLN A O 1
ATOM 1265 N N . ASN A 1 169 ? 12.521 13.268 -7.726 1.00 95.06 169 ASN A N 1
ATOM 1266 C CA . ASN A 1 169 ? 11.362 14.138 -7.927 1.00 95.06 169 ASN A CA 1
ATOM 1267 C C . ASN A 1 169 ? 10.517 13.800 -9.180 1.00 95.06 169 ASN A C 1
ATOM 1269 O O . ASN A 1 169 ? 9.481 14.429 -9.407 1.00 95.06 169 ASN A O 1
ATOM 1273 N N . ARG A 1 170 ? 10.936 12.845 -10.021 1.00 94.25 170 ARG A N 1
ATOM 1274 C CA . ARG A 1 170 ? 10.309 12.528 -11.316 1.00 94.25 170 ARG A CA 1
ATOM 1275 C C . ARG A 1 170 ? 9.220 11.460 -11.176 1.00 94.25 170 ARG A C 1
ATOM 1277 O O . ARG A 1 170 ? 9.328 10.359 -11.705 1.00 94.25 170 ARG A O 1
ATOM 1284 N N . ARG A 1 171 ? 8.128 11.798 -10.478 1.00 94.69 171 ARG A N 1
ATOM 1285 C CA . ARG A 1 171 ? 6.955 10.906 -10.340 1.00 94.69 171 ARG A CA 1
ATOM 1286 C C . ARG A 1 171 ? 6.385 10.458 -11.697 1.00 94.69 171 ARG A C 1
ATOM 1288 O O . ARG A 1 171 ? 5.867 9.355 -11.784 1.00 94.69 171 ARG A O 1
ATOM 1295 N N . ALA A 1 172 ? 6.490 11.289 -12.739 1.00 89.62 172 ALA A N 1
ATOM 1296 C CA . ALA A 1 172 ? 6.059 10.938 -14.094 1.00 89.62 172 ALA A CA 1
ATOM 1297 C C . ALA A 1 172 ? 6.772 9.675 -14.613 1.00 89.62 172 ALA A C 1
ATOM 1299 O O . ALA A 1 172 ? 6.101 8.700 -14.924 1.00 89.62 172 ALA A O 1
ATOM 1300 N N . ASP A 1 173 ? 8.109 9.639 -14.569 1.00 86.62 173 ASP A N 1
ATOM 1301 C CA . ASP A 1 173 ? 8.923 8.481 -14.965 1.00 86.62 173 ASP A CA 1
ATOM 1302 C C . ASP A 1 173 ? 8.532 7.187 -14.222 1.00 86.62 173 ASP A C 1
ATOM 1304 O O . ASP A 1 173 ? 8.596 6.095 -14.787 1.00 86.62 173 ASP A O 1
ATOM 1308 N N . TYR A 1 174 ? 8.152 7.299 -12.942 1.00 91.75 174 TYR A N 1
ATOM 1309 C CA . TYR A 1 174 ? 7.643 6.170 -12.157 1.00 91.75 174 TYR A CA 1
ATOM 1310 C C . TYR A 1 174 ? 6.288 5.695 -12.682 1.00 91.75 174 TYR A C 1
ATOM 1312 O O . TYR A 1 174 ? 6.110 4.502 -12.909 1.00 91.75 174 TYR A O 1
ATOM 1320 N N . LEU A 1 175 ? 5.347 6.618 -12.904 1.00 89.44 175 LEU A N 1
ATOM 1321 C CA . LEU A 1 175 ? 4.011 6.298 -13.406 1.00 89.44 175 LEU A CA 1
ATOM 1322 C C . LEU A 1 175 ? 4.055 5.694 -14.816 1.00 89.44 175 LEU A C 1
ATOM 1324 O O . LEU A 1 175 ? 3.330 4.736 -15.066 1.00 89.44 175 LEU A O 1
ATOM 1328 N N . ASP A 1 176 ? 4.919 6.195 -15.701 1.00 83.50 176 ASP A N 1
ATOM 1329 C CA . ASP A 1 176 ? 5.101 5.666 -17.060 1.00 83.50 176 ASP A CA 1
ATOM 1330 C C . ASP A 1 176 ? 5.598 4.212 -17.041 1.00 83.50 176 ASP A C 1
ATOM 1332 O O . ASP A 1 176 ? 5.106 3.369 -17.796 1.00 83.50 176 ASP A O 1
ATOM 1336 N N . GLY A 1 177 ? 6.541 3.898 -16.146 1.00 78.81 177 GLY A N 1
ATOM 1337 C CA . GLY A 1 177 ? 7.023 2.534 -15.945 1.00 78.81 177 GLY A CA 1
ATOM 1338 C C . GLY A 1 177 ? 5.994 1.632 -15.259 1.00 78.81 177 GLY A C 1
ATOM 1339 O O . GLY A 1 177 ? 5.805 0.494 -15.681 1.00 78.81 177 GLY A O 1
ATOM 1340 N N . TRP A 1 178 ? 5.325 2.122 -14.212 1.00 88.75 178 TRP A N 1
ATOM 1341 C CA . TRP A 1 178 ? 4.508 1.328 -13.284 1.00 88.75 178 TRP A CA 1
ATOM 1342 C C . TRP A 1 178 ? 3.430 0.470 -13.968 1.00 88.75 178 TRP A C 1
ATOM 1344 O O . TRP A 1 178 ? 3.177 -0.654 -13.538 1.00 88.75 178 TRP A O 1
ATOM 1354 N N . TRP A 1 179 ? 2.856 0.933 -15.082 1.00 79.31 179 TRP A N 1
ATOM 1355 C CA . TRP A 1 179 ? 1.881 0.166 -15.873 1.00 79.31 179 TRP A CA 1
ATOM 1356 C C . TRP A 1 179 ? 2.413 -1.143 -16.478 1.00 79.31 179 TRP A C 1
ATOM 1358 O O . TRP A 1 179 ? 1.617 -1.923 -16.991 1.00 79.31 179 TRP A O 1
ATOM 1368 N N . GLN A 1 180 ? 3.724 -1.389 -16.453 1.00 79.44 180 GLN A N 1
ATOM 1369 C CA . GLN A 1 180 ? 4.348 -2.598 -17.006 1.00 79.44 180 GLN A CA 1
ATOM 1370 C C . GLN A 1 180 ? 4.499 -3.734 -15.982 1.00 79.44 180 GLN A C 1
ATOM 1372 O O . GLN A 1 180 ? 4.627 -4.891 -16.372 1.00 79.44 180 GLN A O 1
ATOM 1377 N N . VAL A 1 181 ? 4.492 -3.445 -14.673 1.00 80.25 181 VAL A N 1
ATOM 1378 C CA . VAL A 1 181 ? 4.747 -4.451 -13.609 1.00 80.25 181 VAL A CA 1
ATOM 1379 C C . VAL A 1 181 ? 3.488 -5.161 -13.144 1.00 80.25 181 VAL A C 1
ATOM 1381 O O . VAL A 1 181 ? 3.300 -5.492 -11.972 1.00 80.25 181 VAL A O 1
ATOM 1384 N N . VAL A 1 182 ? 2.606 -5.361 -14.119 1.00 81.38 182 VAL A N 1
ATOM 1385 C CA . VAL A 1 182 ? 1.220 -5.724 -13.921 1.00 81.38 182 VAL A CA 1
ATOM 1386 C C . VAL A 1 182 ? 0.670 -6.497 -15.148 1.00 81.38 182 VAL A C 1
ATOM 1388 O O . VAL A 1 182 ? 0.464 -5.923 -16.211 1.00 81.38 182 VAL A O 1
ATOM 1391 N N . ASP A 1 183 ? 0.365 -7.795 -15.007 1.00 82.69 183 ASP A N 1
ATOM 1392 C CA . ASP A 1 183 ? -0.567 -8.522 -15.904 1.00 82.69 183 ASP A CA 1
ATOM 1393 C C . ASP A 1 183 ? -1.987 -8.527 -15.307 1.00 82.69 183 ASP A C 1
ATOM 1395 O O . ASP A 1 183 ? -2.138 -8.477 -14.089 1.00 82.69 183 ASP A O 1
ATOM 1399 N N . TRP A 1 184 ? -3.039 -8.557 -16.135 1.00 75.88 184 TRP A N 1
ATOM 1400 C CA . TRP A 1 184 ? -4.407 -8.261 -15.695 1.00 75.88 184 TRP A CA 1
ATOM 1401 C C . TRP A 1 184 ? -5.012 -9.256 -14.681 1.00 75.88 184 TRP A C 1
ATOM 1403 O O . TRP A 1 184 ? -6.055 -8.951 -14.100 1.00 75.88 184 TRP A O 1
ATOM 1413 N N . GLY A 1 185 ? -4.393 -10.411 -14.412 1.00 80.94 185 GLY A N 1
ATOM 1414 C CA . GLY A 1 185 ? -5.001 -11.533 -13.682 1.00 80.94 185 GLY A CA 1
ATOM 1415 C C . GLY A 1 185 ? -5.625 -11.217 -12.314 1.00 80.94 185 GLY A C 1
ATOM 1416 O O . GLY A 1 185 ? -6.780 -11.573 -12.072 1.00 80.94 185 GLY A O 1
ATOM 1417 N N . LYS A 1 186 ? -4.920 -10.531 -11.403 1.00 83.88 186 LYS A N 1
ATOM 1418 C CA . LYS A 1 186 ? -5.441 -10.318 -10.035 1.00 83.88 186 LYS A CA 1
ATOM 1419 C C . LYS A 1 186 ? -6.437 -9.155 -9.943 1.00 83.88 186 LYS A C 1
ATOM 1421 O O . LYS A 1 186 ? -7.401 -9.248 -9.185 1.00 83.88 186 LYS A O 1
ATOM 1426 N N . VAL A 1 187 ? -6.281 -8.104 -10.749 1.00 80.38 187 VAL A N 1
ATOM 1427 C CA . VAL A 1 187 ? -7.304 -7.058 -10.936 1.00 80.38 187 VAL A CA 1
ATOM 1428 C C . VAL A 1 187 ? -8.532 -7.656 -11.613 1.00 80.38 187 VAL A C 1
ATOM 1430 O O . VAL A 1 187 ? -9.637 -7.319 -11.206 1.00 80.38 187 VAL A O 1
ATOM 1433 N N . SER A 1 188 ? -8.373 -8.593 -12.555 1.00 74.81 188 SER A N 1
ATOM 1434 C CA . SER A 1 188 ? -9.490 -9.346 -13.149 1.00 74.81 188 SER A CA 1
ATOM 1435 C C . SER A 1 188 ? -10.242 -10.154 -12.099 1.00 74.81 188 SER A C 1
ATOM 1437 O O . SER A 1 188 ? -11.465 -10.080 -12.041 1.00 74.81 188 SER A O 1
ATOM 1439 N N . GLU A 1 189 ? -9.531 -10.891 -11.240 1.00 84.75 189 GLU A N 1
ATOM 1440 C CA . GLU A 1 189 ? -10.128 -11.652 -10.133 1.00 84.75 189 GLU A CA 1
ATOM 1441 C C . GLU A 1 189 ? -10.908 -10.725 -9.187 1.00 84.75 189 GLU A C 1
ATOM 1443 O O . GLU A 1 189 ? -12.058 -10.993 -8.842 1.00 84.75 189 GLU A O 1
ATOM 1448 N N . ARG A 1 190 ? -10.312 -9.583 -8.822 1.00 84.25 190 ARG A N 1
ATOM 1449 C CA . ARG A 1 190 ? -10.923 -8.572 -7.946 1.00 84.25 190 ARG A CA 1
ATOM 1450 C C . ARG A 1 190 ? -12.108 -7.869 -8.599 1.00 84.25 190 ARG A C 1
ATOM 1452 O O . ARG A 1 190 ? -13.106 -7.623 -7.931 1.00 84.25 190 ARG A O 1
ATOM 1459 N N . TYR A 1 191 ? -12.034 -7.590 -9.896 1.00 78.56 191 TYR A N 1
ATOM 1460 C CA . TYR A 1 191 ? -13.130 -7.049 -10.693 1.00 78.56 191 TYR A CA 1
ATOM 1461 C C . TYR A 1 191 ? -14.282 -8.051 -10.801 1.00 78.56 191 TYR A C 1
ATOM 1463 O O . TYR A 1 191 ? -15.433 -7.677 -10.577 1.00 78.56 191 TYR A O 1
ATOM 1471 N N . ALA A 1 192 ? -13.987 -9.326 -11.062 1.00 79.69 192 ALA A N 1
ATOM 1472 C CA . ALA A 1 192 ? -14.973 -10.401 -11.077 1.00 79.69 192 ALA A CA 1
ATOM 1473 C C . ALA A 1 192 ? -15.651 -10.546 -9.705 1.00 79.69 192 ALA A C 1
ATOM 1475 O O . ALA A 1 192 ? -16.875 -10.549 -9.636 1.00 79.69 192 ALA A O 1
ATOM 1476 N N . ALA A 1 193 ? -14.892 -10.554 -8.605 1.00 83.19 193 ALA A N 1
ATOM 1477 C CA . ALA A 1 193 ? -15.452 -10.581 -7.252 1.00 83.19 193 ALA A CA 1
ATOM 1478 C C . ALA A 1 193 ? -16.322 -9.342 -6.947 1.00 83.19 193 ALA A C 1
ATOM 1480 O O . ALA A 1 193 ? -17.434 -9.471 -6.437 1.00 83.19 193 ALA A O 1
ATOM 1481 N N . ALA A 1 194 ? -15.857 -8.141 -7.309 1.00 77.44 194 ALA A N 1
ATOM 1482 C CA . ALA A 1 194 ? -16.571 -6.880 -7.089 1.00 77.44 194 ALA A CA 1
ATOM 1483 C C . ALA A 1 194 ? -17.832 -6.708 -7.960 1.00 77.44 194 ALA A C 1
ATOM 1485 O O . ALA A 1 194 ? -18.696 -5.892 -7.630 1.00 77.44 194 ALA A O 1
ATOM 1486 N N . THR A 1 195 ? -17.937 -7.440 -9.073 1.00 67.88 195 THR A N 1
ATOM 1487 C CA . THR A 1 195 ? -19.100 -7.412 -9.978 1.00 67.88 195 THR A CA 1
ATOM 1488 C C . THR A 1 195 ? -20.051 -8.588 -9.778 1.00 67.88 195 THR A C 1
ATOM 1490 O O . THR A 1 195 ? -21.244 -8.409 -9.991 1.00 67.88 195 THR A O 1
ATOM 1493 N N . ALA A 1 196 ? -19.574 -9.741 -9.297 1.00 66.75 196 ALA A N 1
ATOM 1494 C CA . ALA A 1 196 ? -20.410 -10.879 -8.905 1.00 66.75 196 ALA A CA 1
ATOM 1495 C C . ALA A 1 196 ? -21.185 -10.649 -7.591 1.00 66.75 196 ALA A C 1
ATOM 1497 O O . ALA A 1 196 ? -22.147 -11.357 -7.314 1.00 66.75 196 ALA A O 1
ATOM 1498 N N . ALA A 1 197 ? -20.778 -9.662 -6.787 1.00 56.31 197 ALA A N 1
ATOM 1499 C CA . ALA A 1 197 ? -21.455 -9.247 -5.556 1.00 56.31 197 ALA A CA 1
ATOM 1500 C C . ALA A 1 197 ? -22.532 -8.153 -5.769 1.00 56.31 197 ALA A C 1
ATOM 1502 O O . ALA A 1 197 ? -22.823 -7.398 -4.838 1.00 56.31 197 ALA A O 1
ATOM 1503 N N . ARG A 1 198 ? -23.077 -8.019 -6.988 1.00 48.53 198 ARG A N 1
ATOM 1504 C CA . ARG A 1 198 ? -24.098 -7.025 -7.373 1.00 48.53 198 ARG A CA 1
ATOM 1505 C C . ARG A 1 198 ? -25.393 -7.669 -7.851 1.00 48.53 198 ARG A C 1
ATOM 1507 O O . ARG A 1 198 ? -25.305 -8.749 -8.469 1.00 48.53 198 ARG A O 1
#

Secondary structure (DSSP, 8-state):
-----------------------------PPPPPPPPPPPSS--PPPSS-GGGGTTTS-HHHHHHIIIIIIHHHHHHHHHHHHT-GGGTT--HHHHHHTGGGS-HHHHHHHHHHHHHHHHTT-----SS------STT--TTSTT-SS-S--------SGGGTHHHHTT-HHHHHHHHTTS--THHHHHHHHHHHHT-

Foldseek 3Di:
DDDDDDDDDDDDDDDDDDDDDDDDDDPPPDPDPDPDPDPQLDDQDDQPDQLPLLPPQQHSVLSCCVRVPQLVVLSVQLSVVCVVPVVCPNPDLVRLQLCVVVDDPSNNLSSLSNVVVVLASQAFADPPDDDDDDDPDSDDQSYPPDPHHAQDLHDDDQDCSNPCVPQNVNSVSNVVSVNVSGDCPRSVVSVCVRVVVD

Radius of gyration: 30.8 Å; chains: 1; bounding box: 89×49×79 Å

Sequence (198 aa):
MRPHALALLLAASTIALPGAALAQSTTATTPAPAPAPAPAAFTLAPLPYAYEALEPVIDAETMRIHHSKHHQTYVDNLNKAVAENAALAGMKLEDLVANAGTLSPAIRNNAGGHWNHTFFWQTMAPDGKLKVTSTPNQDNPLMDVAETKGTPVLGNDVWEHAYYLKHQNRRADYLDGWWQVVDWGKVSERYAAATAAR